Protein 5O0T (pdb70)

B-factor: mean 38.26, std 12.45, range [21.62, 93.08]

Secondary structure (DSSP, 8-state):
-HHHHHHHHHHTHHHHHHHHHHHHHHHHHHHHHHHHHHHTT--HHHHHHHHHHHHHHHHHHHHTGGG-HHHHHHHHTSGGGGTS-GGGHHHHHHHHHHHHHHHHHHHHHHHHHHHHTSSS-HHHHHHHSHHHHHHHHHHHHHHHHHHHHSHHHHTTT-HHHHHHHHTTHHHHHHHHHHHS-S--GGGHHHHHHHHHHHHHHHHH--

Organism: NCBI:txid56107

Radius of gyration: 19.4 Å; Cα contacts (8 Å, |Δi|>4): 182; chains: 1; bounding box: 40×48×50 Å

Foldseek 3Di:
DVVVVVVVCVQQVLVVVVVVVVVVVLVVQLVVQLVVVVVVVHDPLNSLLRSLVSSLLQLLLVLCLLVLVLVLVVVCPDCVCVRHPSVCSVVVNVVSLVSNLVSLVSNVVSVLVVCVVDPDDSCCSQVVDQLNPLSVVLNVLSVQQVVCPDCCNCVVPNVVSNVVSVVCVVVNLVSSCSNVPPDPPSNVSVVVSVVVSVVSVVVPDD

InterPro domains:
  IPR002048 EF-hand domain [PF13499] (99-170)
  IPR002048 EF-hand domain [PF13833] (45-90)
  IPR002048 EF-hand domain [PS50222] (66-96)
  IPR002048 EF-hand domain [PS50222] (97-132)
  IPR002048 EF-hand domain [PS50222] (141-176)
  IPR002048 EF-hand domain [SM00054] (65-93)
  IPR002048 EF-hand domain [SM00054] (101-129)
  IPR002048 EF-hand domain [SM00054] (145-173)
  IPR002048 EF-hand domain [cd00051] (66-127)
  IPR002048 EF-hand domain [cd00051] (101-170)
  IPR011992 EF-hand domain pair [SSF47473] (28-182)
  IPR013112 FAD-binding 8 [PF08022] (418-522)
  IPR013121 Ferric reductase, NAD binding domain [PF08030] (531-681)
  IPR013130 Ferric reductase transmembrane component-like domain [PF01794] (269-382)
  IPR017927 FAD-binding domain, ferredoxin reductase-type [PS51384] (409-524)
  IPR017938 Riboflavin synthase-like beta-barrel [SSF63380] (415-521)
  IPR018247 EF-Hand 1, calcium-binding site [PS00018] (110-122)
  IPR018247 EF-Hand 1, calcium-binding site [PS00018] (154-166)
  IPR039261 Ferredoxin-NADP reductase (FNR), nucleotide-binding domain [G3DSA:3.40.50.80] (521-693)
  IPR039261 Ferredoxin-NADP reductase (FNR), nucleotide-binding domain [SSF52343] (529-687)

Structure (mmCIF, N/CA/C/O backbone):
data_5O0T
#
_entry.id   5O0T
#
_cell.length_a   52.371
_cell.length_b   74.570
_cell.length_c   85.120
_cell.angle_alpha   90.00
_cell.angle_beta   90.00
_cell.angle_gamma   90.00
#
_symmetry.space_group_name_H-M   'P 21 21 21'
#
loop_
_entity.id
_entity.type
_entity.pdbx_description
1 polymer 'Putative ferric reductase'
2 non-polymer 'SULFATE ION'
3 non-polymer 'PROTOPORPHYRIN IX CONTAINING FE'
4 non-polymer EICOSANE
5 non-polymer DECANE
6 non-polymer GLYCEROL
7 non-polymer DI(HYDROXYETHYL)ETHER
8 water water
#
loop_
_atom_site.group_PDB
_atom_site.id
_atom_site.type_symbol
_atom_site.label_atom_id
_atom_site.label_alt_id
_atom_site.label_comp_id
_atom_site.label_asym_id
_atom_site.label_entity_id
_atom_site.label_seq_id
_atom_site.pdbx_PDB_ins_code
_atom_site.Cartn_x
_atom_site.Ca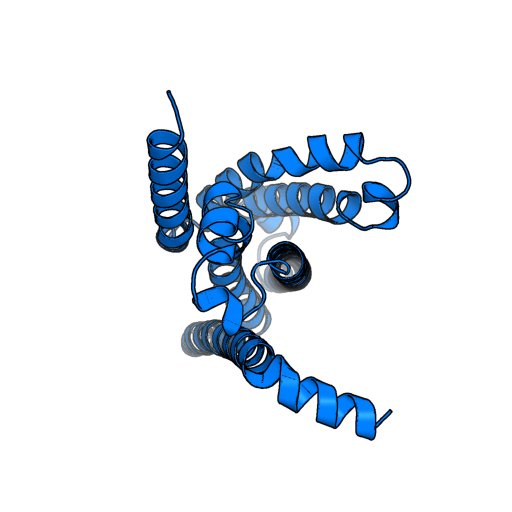rtn_y
_atom_site.Cartn_z
_atom_site.occupancy
_atom_site.B_iso_or_equiv
_atom_site.auth_seq_id
_atom_site.auth_comp_id
_atom_site.auth_asym_id
_atom_site.auth_atom_id
_atom_site.pdbx_PDB_model_num
ATOM 1 N N . GLY A 1 1 ? 4.641 -20.478 23.073 1.00 49.30 207 GLY A N 1
ATOM 2 C CA . GLY A 1 1 ? 4.730 -21.638 22.140 1.00 49.05 207 GLY A CA 1
ATOM 3 C C . GLY A 1 1 ? 3.389 -22.041 21.523 1.00 48.32 207 GLY A C 1
ATOM 4 O O . GLY A 1 1 ? 2.517 -21.236 21.328 1.00 45.38 207 GLY A O 1
ATOM 5 N N . SER A 1 2 ? 3.247 -23.325 21.243 1.00 49.80 208 SER A N 1
ATOM 6 C CA . SER A 1 2 ? 2.085 -23.867 20.571 1.00 49.76 208 SER A CA 1
ATOM 7 C C . SER A 1 2 ? 0.727 -23.582 21.294 1.00 46.30 208 SER A C 1
ATOM 8 O O . SER A 1 2 ? -0.255 -23.175 20.672 1.00 42.84 208 SER A O 1
ATOM 11 N N . ALA A 1 3 ? 0.701 -23.754 22.614 1.00 43.27 209 ALA A N 1
ATOM 12 C CA . ALA A 1 3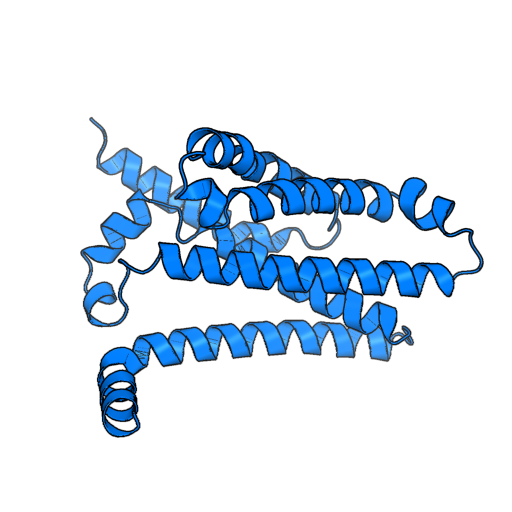 ? -0.515 -23.593 23.389 1.00 40.67 209 ALA A CA 1
ATOM 13 C C . ALA A 1 3 ? -0.965 -22.151 23.406 1.00 38.42 209 ALA A C 1
ATOM 14 O O . ALA A 1 3 ? -2.171 -21.847 23.243 1.00 35.05 209 ALA A O 1
ATOM 16 N N . TYR A 1 4 ? 0.004 -21.257 23.553 1.00 37.94 210 TYR A N 1
ATOM 17 C CA . TYR A 1 4 ? -0.272 -19.836 23.529 1.00 39.27 210 TYR A CA 1
ATOM 18 C C . TYR A 1 4 ? -0.871 -19.390 22.175 1.00 37.87 210 TYR A C 1
ATOM 19 O O . TYR A 1 4 ? -1.754 -18.577 22.122 1.00 36.57 210 TYR A O 1
ATOM 28 N N . ILE A 1 5 ? -0.372 -19.967 21.111 1.00 39.23 211 ILE A N 1
ATOM 29 C CA . ILE A 1 5 ? -0.793 -19.647 19.764 1.00 41.50 211 ILE A CA 1
ATOM 30 C C . ILE A 1 5 ? -2.228 -20.102 19.557 1.00 38.28 211 ILE A C 1
ATOM 31 O O . ILE A 1 5 ? -3.032 -19.349 19.056 1.00 38.74 211 ILE A O 1
ATOM 36 N N . LYS A 1 6 ? -2.561 -21.305 19.976 1.00 37.31 212 LYS A N 1
ATOM 37 C CA . LYS A 1 6 ? -3.938 -21.771 19.847 1.00 39.55 212 LYS A CA 1
ATOM 38 C C . LYS A 1 6 ? -4.892 -20.847 20.622 1.00 37.48 212 LYS A C 1
ATOM 39 O O . LYS A 1 6 ? -5.997 -20.528 20.147 1.00 34.99 212 LYS A O 1
ATOM 45 N N . TYR A 1 7 ? -4.468 -20.465 21.831 1.00 35.62 213 TYR A N 1
ATOM 46 C CA . TYR A 1 7 ? -5.267 -19.600 22.679 1.00 36.57 213 TYR A CA 1
ATOM 47 C C . TYR A 1 7 ? -5.481 -18.237 21.992 1.00 35.77 213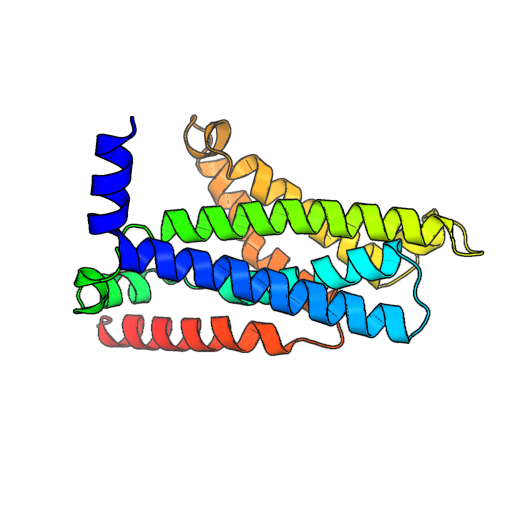 TYR A C 1
ATOM 48 O O . TYR A 1 7 ? -6.614 -17.718 21.911 1.00 34.25 213 TYR A O 1
ATOM 57 N N . TYR A 1 8 ? -4.378 -17.685 21.508 1.00 36.45 214 TYR A N 1
ATOM 58 C CA . TYR A 1 8 ? -4.389 -16.419 20.776 1.00 39.50 214 TYR A CA 1
ATOM 59 C C . TYR A 1 8 ? -5.346 -16.445 19.589 1.00 37.41 214 TYR A C 1
ATOM 60 O O . TYR A 1 8 ? -6.197 -15.572 19.449 1.00 35.47 214 TYR A O 1
ATOM 69 N N . ILE A 1 9 ? -5.225 -17.464 18.759 1.00 37.18 215 ILE A N 1
ATOM 70 C CA . ILE A 1 9 ? -6.099 -17.575 17.602 1.00 38.87 215 ILE A CA 1
ATOM 71 C C . ILE A 1 9 ? -7.562 -17.605 18.022 1.00 39.67 215 ILE A C 1
ATOM 72 O O . ILE A 1 9 ? -8.408 -16.910 17.432 1.00 40.61 215 ILE A O 1
ATOM 77 N N . GLU A 1 10 ? -7.859 -18.380 19.061 1.00 38.82 216 GLU A N 1
ATOM 78 C CA . GLU A 1 10 ? -9.243 -18.573 19.488 1.00 41.65 216 GLU A CA 1
ATOM 79 C C . GLU A 1 10 ? -9.786 -17.279 20.032 1.00 41.85 216 GLU A C 1
ATOM 80 O O . GLU A 1 10 ? -10.923 -16.946 19.801 1.00 44.54 216 GLU A O 1
ATOM 86 N N . ASN A 1 11 ? -8.960 -16.519 20.727 1.00 42.39 217 ASN A N 1
ATOM 87 C CA . ASN A 1 11 ? -9.383 -15.251 21.279 1.00 43.78 217 ASN A CA 1
ATOM 88 C C . ASN A 1 11 ? -9.349 -14.044 20.301 1.00 44.04 217 ASN A C 1
ATOM 89 O O . ASN A 1 11 ? -9.896 -13.009 20.590 1.00 44.93 217 ASN A O 1
ATOM 94 N N . ASN A 1 12 ? -8.672 -14.155 19.182 1.00 41.12 218 ASN A N 1
ATOM 95 C CA . ASN A 1 12 ? -8.539 -13.028 18.278 1.00 40.40 218 ASN A CA 1
ATOM 96 C C . ASN A 1 12 ? -8.960 -13.465 16.894 1.00 40.57 218 ASN A C 1
ATOM 97 O O . ASN A 1 12 ? -8.508 -12.874 15.930 1.00 38.94 218 ASN A O 1
ATOM 102 N N . TRP A 1 13 ? -9.872 -14.453 16.781 1.00 40.08 219 TRP A N 1
ATOM 103 C CA . TRP A 1 13 ? -10.217 -14.967 15.456 1.00 41.09 219 TRP A CA 1
ATOM 104 C C . TRP A 1 13 ? -10.773 -13.896 14.481 1.00 37.75 219 TRP A C 1
ATOM 105 O O . TRP A 1 13 ? -10.535 -13.992 13.276 1.00 37.53 219 TRP A O 1
ATOM 116 N N . VAL A 1 14 ? -11.509 -12.918 14.997 1.00 37.44 220 VAL A N 1
ATOM 117 C CA . VAL A 1 14 ? -12.111 -11.853 14.178 1.00 39.18 220 VAL A CA 1
ATOM 118 C C . VAL A 1 14 ? -11.005 -10.924 13.633 1.00 36.32 220 VAL A C 1
ATOM 119 O O . VAL A 1 14 ? -10.964 -10.638 12.446 1.00 35.89 220 VAL A O 1
ATOM 123 N N . LYS A 1 15 ? -10.118 -10.494 14.508 1.00 35.89 221 LYS A N 1
ATOM 124 C CA . LYS A 1 15 ? -8.911 -9.796 14.112 1.00 37.25 221 LYS A CA 1
ATOM 125 C C . LYS A 1 15 ? -8.065 -10.530 13.026 1.00 36.68 221 LYS A C 1
ATOM 126 O O . LYS A 1 15 ? -7.581 -9.918 12.052 1.00 32.80 221 LYS A O 1
ATOM 132 N N . ILE A 1 16 ? -7.891 -11.832 13.207 1.00 35.71 222 ILE A N 1
ATOM 133 C CA . ILE A 1 16 ? -7.169 -12.655 12.251 1.00 36.27 222 ILE A CA 1
ATOM 134 C C . ILE A 1 16 ? -7.953 -12.705 10.942 1.00 35.49 222 ILE A C 1
ATOM 135 O O . ILE A 1 16 ? -7.346 -12.616 9.864 1.00 33.67 222 ILE A O 1
ATOM 140 N N . ALA A 1 17 ? -9.278 -12.851 11.013 1.00 34.83 223 ALA A N 1
ATOM 141 C CA . ALA A 1 17 ? -10.058 -12.891 9.792 1.00 34.81 223 ALA A CA 1
ATOM 142 C C . ALA A 1 17 ? -9.958 -11.540 9.042 1.00 34.92 223 ALA A C 1
ATOM 143 O O . ALA A 1 17 ? -9.932 -11.497 7.813 1.00 34.11 223 ALA A O 1
ATOM 145 N N . PHE A 1 18 ? -9.993 -10.452 9.803 1.00 34.74 224 PHE A N 1
ATOM 146 C CA . PHE A 1 18 ? -9.848 -9.114 9.261 1.00 36.54 224 PHE A CA 1
ATOM 147 C C . PHE A 1 18 ? -8.502 -9.004 8.486 1.00 35.05 224 PHE A C 1
ATOM 148 O O . PHE A 1 18 ? -8.447 -8.513 7.358 1.00 32.07 224 PHE A O 1
ATOM 156 N N . LEU A 1 19 ? -7.430 -9.496 9.098 1.00 33.46 225 LEU A N 1
ATOM 157 C CA . LEU A 1 19 ? -6.119 -9.409 8.483 1.00 33.20 225 LEU A CA 1
ATOM 158 C C . LEU A 1 19 ? -6.011 -10.338 7.307 1.00 33.30 225 LEU A C 1
ATOM 159 O O . LEU A 1 19 ? -5.375 -9.998 6.317 1.00 33.59 225 LEU A O 1
ATOM 164 N N . ALA A 1 20 ? -6.630 -11.502 7.390 1.00 33.96 226 ALA A N 1
ATOM 165 C CA . ALA A 1 20 ? -6.603 -12.446 6.297 1.00 34.89 226 ALA A CA 1
ATOM 166 C C . ALA A 1 20 ? -7.360 -11.825 5.121 1.00 35.35 226 ALA A C 1
ATOM 167 O O . ALA A 1 20 ? -6.904 -11.938 3.987 1.00 35.91 226 ALA A O 1
ATOM 169 N N . LEU A 1 21 ? -8.500 -11.173 5.377 1.00 34.87 227 LEU A N 1
ATOM 170 C CA . LEU A 1 21 ? -9.206 -10.412 4.338 1.00 36.49 227 LEU A CA 1
ATOM 171 C C . LEU A 1 21 ? -8.353 -9.276 3.719 1.00 35.41 227 LEU A C 1
ATOM 172 O O . LEU A 1 21 ? -8.414 -9.017 2.497 1.00 33.70 227 LEU A O 1
ATOM 177 N N . TYR A 1 22 ? -7.635 -8.560 4.586 1.00 32.37 228 TYR A N 1
ATOM 178 C CA . TYR A 1 22 ? -6.713 -7.550 4.124 1.00 32.52 228 TYR A CA 1
ATOM 179 C C . TYR A 1 22 ? -5.653 -8.125 3.168 1.00 31.29 228 TYR A C 1
ATOM 180 O O . TYR A 1 22 ? -5.461 -7.572 2.092 1.00 29.84 228 TYR A O 1
ATOM 189 N N . VAL A 1 23 ? -5.020 -9.225 3.550 1.00 30.69 229 VAL A N 1
ATOM 190 C CA . VAL A 1 23 ? -4.094 -9.965 2.677 1.00 32.72 229 VAL A CA 1
ATOM 191 C C . VAL A 1 23 ? -4.751 -10.432 1.378 1.00 33.68 229 VAL A C 1
ATOM 192 O O . VAL A 1 23 ? -4.229 -10.203 0.283 1.00 34.73 229 VAL A O 1
ATOM 196 N N . PHE A 1 24 ? -5.911 -11.039 1.481 1.00 35.34 230 PHE A N 1
ATOM 197 C CA . PHE A 1 24 ? -6.596 -11.533 0.290 1.00 37.77 230 PHE A CA 1
ATOM 198 C C . PHE A 1 24 ? -6.897 -10.416 -0.698 1.00 35.22 230 PHE A C 1
ATOM 199 O O . PHE A 1 24 ? -6.748 -10.626 -1.907 1.00 35.16 230 PHE A O 1
ATOM 207 N N . VAL A 1 25 ? -7.325 -9.252 -0.207 1.00 32.35 231 VAL A N 1
ATOM 208 C CA . VAL A 1 25 ? -7.728 -8.153 -1.058 1.00 32.15 231 VAL A CA 1
ATOM 209 C C . VAL A 1 25 ? -6.492 -7.555 -1.737 1.00 30.21 231 VAL A C 1
ATOM 210 O O . VAL A 1 25 ? -6.549 -7.228 -2.909 1.00 29.32 231 VAL A O 1
ATOM 214 N N . ASN A 1 26 ? -5.378 -7.432 -1.008 1.00 29.67 232 ASN A N 1
ATOM 215 C CA . ASN A 1 26 ? -4.134 -7.016 -1.637 1.00 29.50 232 ASN A CA 1
ATOM 216 C C . ASN A 1 26 ? -3.743 -7.965 -2.818 1.00 30.38 232 ASN A C 1
ATOM 217 O O 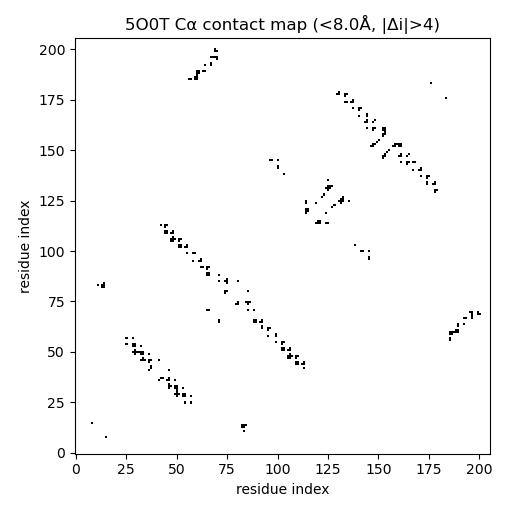. ASN A 1 26 ? -3.409 -7.468 -3.917 1.00 30.41 232 ASN A O 1
ATOM 222 N N . MET A 1 27 ? -3.788 -9.281 -2.566 1.00 31.65 233 MET A N 1
ATOM 223 C CA . MET A 1 27 ? -3.445 -10.335 -3.561 1.00 35.48 233 MET A CA 1
ATOM 224 C C . MET A 1 27 ? -4.342 -10.246 -4.768 1.00 35.36 233 MET A C 1
ATOM 225 O O . MET A 1 27 ? -3.859 -10.293 -5.894 1.00 35.28 233 MET A O 1
ATOM 230 N N . 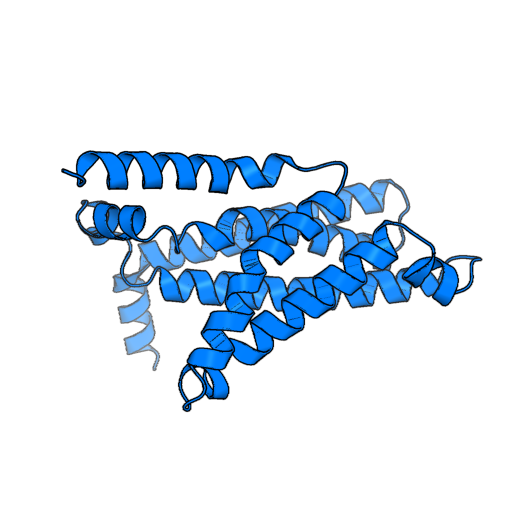PHE A 1 28 ? -5.635 -10.060 -4.530 1.00 35.03 234 PHE A N 1
ATOM 231 C CA . PHE A 1 28 ? -6.618 -9.896 -5.628 1.00 37.22 234 PHE A CA 1
ATOM 232 C C . PHE A 1 28 ? -6.305 -8.692 -6.531 1.00 33.98 234 PHE A C 1
ATOM 233 O O . PHE A 1 28 ? -6.243 -8.813 -7.738 1.00 32.75 234 PHE A O 1
ATOM 241 N N . PHE A 1 29 ? -6.075 -7.532 -5.953 1.00 32.17 235 PHE A N 1
ATOM 242 C CA . PHE A 1 29 ? -5.770 -6.340 -6.768 1.00 30.77 235 PHE A CA 1
ATOM 243 C C . PHE A 1 29 ? -4.415 -6.466 -7.442 1.00 28.90 235 PHE A C 1
ATOM 244 O O . PHE A 1 29 ? -4.242 -6.076 -8.604 1.00 27.12 235 PHE A O 1
ATOM 252 N N . PHE A 1 30 ? -3.473 -7.064 -6.749 1.00 28.84 236 PHE A N 1
ATOM 253 C CA . PHE A 1 30 ? -2.140 -7.258 -7.321 1.00 29.23 236 PHE A CA 1
ATOM 254 C C . PHE A 1 30 ? -2.250 -8.139 -8.568 1.00 29.36 236 PHE A C 1
ATOM 255 O O . PHE A 1 30 ? -1.797 -7.764 -9.668 1.00 28.46 236 PHE A O 1
ATOM 263 N N . MET A 1 31 ? -2.799 -9.318 -8.379 1.00 32.47 237 MET A N 1
ATOM 264 C CA . MET A 1 31 ? -2.927 -10.316 -9.454 1.00 35.51 237 MET A CA 1
ATOM 265 C C . MET A 1 31 ? -3.849 -9.868 -10.593 1.00 35.24 237 MET A C 1
ATOM 266 O O . MET A 1 31 ? -3.619 -10.168 -11.771 1.00 34.75 237 MET A O 1
ATOM 271 N N . SER A 1 32 ? -4.860 -9.103 -10.261 1.00 34.03 238 SER A N 1
ATOM 272 C CA . SER A 1 32 ? -5.729 -8.566 -11.282 1.00 34.71 238 SER A CA 1
ATOM 273 C C . SER A 1 32 ? -4.941 -7.607 -12.207 1.00 33.21 238 SER A C 1
ATOM 274 O O . SER A 1 32 ? -5.067 -7.636 -13.458 1.00 31.81 238 SER A O 1
ATOM 277 N N . ALA A 1 33 ? -4.057 -6.808 -11.623 1.00 29.64 239 ALA A N 1
ATOM 278 C CA . ALA A 1 33 ? -3.292 -5.873 -12.429 1.00 28.76 239 ALA A CA 1
ATOM 279 C C . ALA A 1 33 ? -2.266 -6.632 -13.234 1.0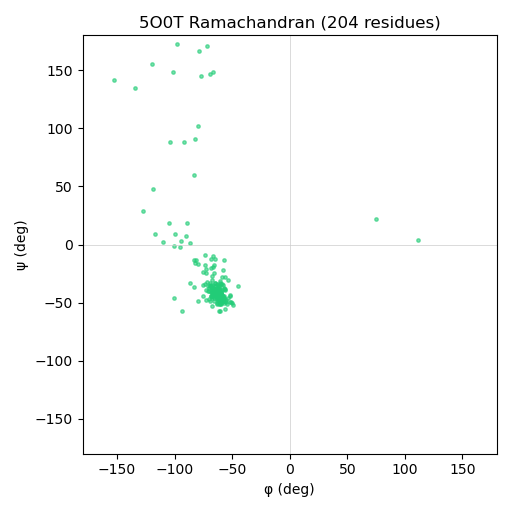0 28.59 239 ALA A C 1
ATOM 280 O O . ALA A 1 33 ? -2.081 -6.359 -14.434 1.00 29.10 239 ALA A O 1
ATOM 282 N N . VAL A 1 34 ? -1.666 -7.654 -12.624 1.00 29.40 240 VAL A N 1
ATOM 283 C CA . VAL A 1 34 ? -0.685 -8.507 -13.343 1.00 30.82 240 VAL A CA 1
ATOM 284 C C . VAL A 1 34 ? -1.323 -9.147 -14.583 1.00 33.51 240 VAL A C 1
ATOM 285 O O . VAL A 1 34 ? -0.746 -9.105 -15.688 1.00 32.88 240 VAL A O 1
ATOM 289 N N . GLU A 1 35 ? -2.504 -9.703 -14.405 1.00 34.59 241 GLU A N 1
ATOM 290 C CA . GLU A 1 35 ? -3.212 -10.361 -15.522 1.00 37.70 241 GLU A CA 1
ATOM 291 C C . GLU A 1 35 ? -3.643 -9.388 -16.638 1.00 37.79 241 GLU A C 1
ATOM 292 O O . GLU A 1 35 ? -3.479 -9.657 -17.823 1.00 37.65 241 GLU A O 1
ATOM 298 N N . LYS A 1 36 ? -4.111 -8.217 -16.255 1.00 35.96 242 LYS A N 1
ATOM 299 C CA . LYS A 1 36 ? -4.417 -7.190 -17.227 1.00 36.65 242 LYS A CA 1
ATOM 300 C C . LYS A 1 36 ? -3.188 -6.848 -18.124 1.00 36.07 242 LYS A C 1
ATOM 301 O O . LYS A 1 36 ? -3.276 -6.863 -19.361 1.00 35.25 242 LYS A O 1
ATOM 307 N N . TYR A 1 37 ? -2.064 -6.478 -17.487 1.00 32.42 243 TYR A N 1
ATOM 308 C CA . TYR A 1 37 ? -0.906 -6.034 -18.233 1.00 32.50 243 TYR A CA 1
ATOM 309 C C . TYR A 1 37 ? -0.270 -7.165 -19.010 1.00 33.37 243 TYR A C 1
ATOM 310 O O . TYR A 1 37 ? 0.240 -6.965 -20.113 1.00 32.94 243 TYR A O 1
ATOM 319 N N . GLU A 1 38 ? -0.342 -8.354 -18.463 1.00 35.06 244 GLU A N 1
ATOM 320 C CA . GLU A 1 38 ? 0.188 -9.486 -19.175 1.00 39.12 244 GLU A CA 1
ATOM 321 C C . GLU A 1 38 ? -0.585 -9.768 -20.480 1.00 39.45 244 GLU A C 1
ATOM 322 O O . GLU A 1 38 ? 0.032 -10.074 -21.495 1.00 38.55 244 GLU A O 1
ATOM 328 N N . SER A 1 39 ? -1.906 -9.609 -20.459 1.00 38.28 245 SER A N 1
ATOM 329 C CA . SER A 1 39 ? -2.747 -9.792 -21.651 1.00 40.67 245 SER A CA 1
ATOM 330 C C . SER A 1 39 ? -2.472 -8.721 -22.710 1.00 40.85 245 SER A C 1
ATOM 331 O O . SER A 1 39 ? -2.851 -8.889 -23.870 1.00 40.29 245 SER A O 1
ATOM 334 N N . GLN A 1 40 ? -1.859 -7.597 -22.296 1.00 39.77 246 GLN A N 1
ATOM 335 C CA . GLN A 1 40 ? -1.430 -6.541 -23.226 1.00 40.09 246 GLN A CA 1
ATOM 336 C C . GLN A 1 40 ? -0.022 -6.754 -23.716 1.00 41.14 246 GLN A C 1
ATOM 337 O O . GLN A 1 40 ? 0.521 -5.863 -24.354 1.00 44.15 246 GLN A O 1
ATOM 343 N N . GLY A 1 41 ? 0.608 -7.895 -23.407 1.00 39.58 247 GLY A N 1
ATOM 344 C CA . GLY A 1 41 ? 1.967 -8.098 -23.856 1.00 39.44 247 GLY A CA 1
ATOM 345 C C . GLY A 1 41 ? 3.008 -7.297 -23.086 1.00 38.74 247 GLY A C 1
ATOM 346 O O . GLY A 1 41 ? 4.100 -7.109 -23.564 1.00 39.42 247 GLY A O 1
ATOM 347 N N . ALA A 1 42 ? 2.710 -6.867 -21.855 1.00 36.42 248 ALA A N 1
ATOM 348 C CA . ALA A 1 42 ? 3.689 -6.132 -21.080 1.00 34.44 248 ALA A CA 1
ATOM 349 C C . ALA A 1 42 ? 4.742 -7.080 -20.508 1.00 32.41 248 ALA A C 1
ATOM 350 O O . ALA A 1 42 ? 4.461 -8.219 -20.173 1.00 32.43 248 ALA A O 1
ATOM 352 N N . ASN A 1 43 ? 5.974 -6.637 -20.417 1.00 31.04 249 ASN A N 1
ATOM 353 C CA . ASN A 1 43 ? 7.002 -7.515 -19.836 1.00 31.47 249 ASN A CA 1
ATOM 354 C C . ASN A 1 43 ? 6.795 -7.640 -18.305 1.00 31.81 249 ASN A C 1
ATOM 355 O O . ASN A 1 43 ? 5.904 -6.964 -17.686 1.00 32.11 249 ASN A O 1
ATOM 360 N N . LEU A 1 44 ? 7.549 -8.550 -17.702 1.00 31.90 250 LEU A N 1
ATOM 361 C CA . LEU A 1 44 ? 7.422 -8.864 -16.295 1.00 31.99 250 LEU A CA 1
ATOM 362 C C . LEU A 1 44 ? 7.659 -7.665 -15.351 1.00 31.05 250 LEU A C 1
ATOM 363 O O . LEU A 1 44 ? 7.051 -7.571 -14.296 1.00 30.46 250 LEU A O 1
ATOM 368 N N . TYR A 1 45 ? 8.557 -6.764 -15.714 1.00 29.97 251 TYR A N 1
ATOM 369 C CA . TYR A 1 45 ? 8.789 -5.607 -14.910 1.00 30.70 251 TYR A CA 1
ATOM 370 C C . TYR A 1 45 ? 7.520 -4.747 -14.830 1.00 28.30 251 TYR A C 1
ATOM 371 O O . TYR A 1 45 ? 7.164 -4.275 -13.772 1.00 26.91 251 TYR A O 1
ATOM 380 N N . VAL A 1 46 ? 6.914 -4.514 -15.975 1.00 28.88 252 VAL A N 1
ATOM 381 C CA . VAL A 1 46 ? 5.670 -3.748 -16.052 1.00 29.47 252 VAL A CA 1
ATOM 382 C C . VAL A 1 46 ? 4.599 -4.449 -15.229 1.00 27.94 252 VAL A C 1
ATOM 383 O O . VAL A 1 46 ? 3.861 -3.782 -14.485 1.00 28.71 252 VAL A O 1
ATOM 387 N N . GLN A 1 47 ? 4.501 -5.765 -15.363 1.00 27.78 253 GLN A N 1
ATOM 388 C CA . GLN A 1 47 ? 3.442 -6.510 -14.668 1.00 29.00 253 GLN A CA 1
ATOM 389 C C . GLN A 1 47 ? 3.601 -6.337 -13.125 1.00 27.86 253 GLN A C 1
ATOM 390 O O . GLN A 1 47 ? 2.650 -6.046 -12.411 1.00 27.38 253 GLN A O 1
ATOM 396 N N . ILE A 1 48 ? 4.819 -6.498 -12.639 1.00 26.49 254 ILE A N 1
ATOM 397 C CA . ILE A 1 48 ? 5.097 -6.320 -11.212 1.00 27.81 254 ILE A CA 1
ATOM 398 C C . ILE A 1 48 ? 4.852 -4.870 -10.766 1.00 26.01 254 ILE A C 1
ATOM 399 O O . ILE A 1 48 ? 4.247 -4.607 -9.711 1.00 24.15 254 ILE A O 1
ATOM 404 N N . ALA A 1 49 ? 5.323 -3.939 -11.603 1.00 25.03 255 ALA A N 1
ATOM 405 C CA . ALA A 1 49 ? 5.210 -2.533 -11.288 1.00 24.23 255 ALA A CA 1
ATOM 406 C C . ALA A 1 49 ? 3.748 -2.133 -11.181 1.00 23.50 255 ALA A C 1
ATOM 407 O O . ALA A 1 49 ? 3.364 -1.408 -10.247 1.00 21.62 255 ALA A O 1
ATOM 409 N N . ARG A 1 50 ? 2.957 -2.619 -12.126 1.00 23.21 256 ARG A N 1
ATOM 410 C CA . ARG A 1 50 ? 1.497 -2.347 -12.095 1.00 24.35 256 ARG A CA 1
ATOM 411 C C . ARG A 1 50 ? 0.738 -3.030 -10.976 1.00 23.41 256 ARG A C 1
ATOM 412 O O . ARG A 1 50 ? -0.251 -2.496 -10.433 1.00 22.49 256 ARG A O 1
ATOM 420 N N . GLY A 1 51 ? 1.171 -4.215 -10.641 1.00 23.51 257 GLY A N 1
ATOM 421 C CA . GLY A 1 51 ? 0.605 -4.956 -9.515 1.00 24.46 257 GLY A CA 1
ATOM 422 C C . GLY A 1 51 ? 0.844 -4.232 -8.216 1.00 24.30 257 GLY A C 1
ATOM 423 O O . GLY A 1 51 ? -0.070 -4.089 -7.394 1.00 23.94 257 GLY A O 1
ATOM 424 N N . CYS A 1 52 ? 2.064 -3.714 -8.055 1.00 24.74 258 CYS A N 1
ATOM 425 C CA . CYS A 1 52 ? 2.379 -2.910 -6.882 1.00 23.95 258 CYS A CA 1
ATOM 426 C C . CYS A 1 52 ? 1.560 -1.621 -6.858 1.00 23.36 258 CYS A C 1
ATOM 427 O O . CYS A 1 52 ? 1.055 -1.210 -5.822 1.00 25.27 258 CYS A O 1
ATOM 430 N N . GLY A 1 53 ? 1.474 -0.970 -8.002 1.00 24.03 259 GLY A N 1
ATOM 431 C CA . GLY A 1 53 ? 0.688 0.241 -8.171 1.00 23.68 259 GLY A CA 1
ATOM 432 C C . GLY A 1 53 ? -0.765 0.073 -7.783 1.00 24.05 259 GLY A C 1
ATOM 433 O O . GLY A 1 53 ? -1.315 0.946 -7.073 1.00 24.31 259 GLY A O 1
ATOM 434 N N . ALA A 1 54 ? -1.400 -0.991 -8.255 1.00 24.58 260 ALA A N 1
ATOM 435 C CA . ALA A 1 54 ? -2.809 -1.307 -7.881 1.00 26.03 260 ALA A CA 1
ATOM 436 C C . ALA A 1 54 ? -2.981 -1.502 -6.359 1.00 26.53 260 ALA A C 1
ATOM 437 O O . ALA A 1 54 ? -3.960 -0.994 -5.793 1.00 26.29 260 ALA A O 1
ATOM 439 N N . THR A 1 55 ? -2.036 -2.214 -5.704 1.00 27.01 261 THR A N 1
ATOM 440 C CA . THR A 1 55 ? -2.067 -2.370 -4.267 1.00 28.04 261 THR A CA 1
ATOM 441 C C . THR A 1 55 ? -1.686 -1.080 -3.511 1.00 26.59 261 THR A C 1
ATOM 442 O O . THR A 1 55 ? -2.114 -0.866 -2.382 1.00 24.65 261 THR A O 1
ATOM 446 N N . LEU A 1 56 ? -0.926 -0.190 -4.159 1.00 25.76 262 LEU A N 1
ATOM 447 C CA . LEU A 1 56 ? -0.662 1.115 -3.598 1.00 25.58 262 LEU A CA 1
ATOM 448 C C . LEU A 1 56 ? -1.930 1.968 -3.550 1.00 24.25 262 LEU A C 1
ATOM 449 O O . LEU A 1 56 ? -2.148 2.621 -2.556 1.00 25.41 262 LEU A O 1
ATOM 454 N N . ASN A 1 57 ? -2.719 1.991 -4.597 1.00 24.94 263 ASN A N 1
ATOM 455 C CA . ASN A 1 57 ? -4.065 2.585 -4.539 1.00 26.07 263 ASN A CA 1
ATOM 456 C C . ASN A 1 57 ? -4.936 2.063 -3.401 1.00 25.89 263 ASN A C 1
ATOM 457 O O . ASN A 1 57 ? -5.636 2.808 -2.738 1.00 26.06 263 ASN A O 1
ATOM 462 N N . LEU A 1 58 ? -4.986 0.766 -3.298 1.00 27.10 264 LEU A N 1
ATOM 463 C CA . LEU A 1 58 ? -5.802 0.107 -2.257 1.00 28.32 264 LEU A CA 1
ATOM 464 C C . LEU A 1 58 ? -5.313 0.564 -0.854 1.00 27.02 264 LEU A C 1
ATOM 465 O O . LEU A 1 58 ? -6.109 0.973 -0.013 1.00 26.59 264 LEU A O 1
ATOM 470 N N . ASN A 1 59 ? -4.021 0.461 -0.604 1.00 25.10 265 ASN A N 1
ATOM 471 C CA . ASN A 1 59 ? -3.487 0.866 0.689 1.00 25.52 265 ASN A CA 1
ATOM 472 C C . ASN A 1 59 ? -3.564 2.360 0.936 1.00 25.40 265 ASN A C 1
ATOM 473 O O . ASN A 1 59 ? -3.737 2.791 2.064 1.00 25.92 265 ASN A O 1
ATOM 478 N N . GLY A 1 60 ? -3.485 3.133 -0.129 1.00 25.26 266 GLY A N 1
ATOM 479 C CA . GLY A 1 60 ? -3.650 4.600 -0.041 1.00 26.46 266 GLY A CA 1
ATOM 480 C C . GLY A 1 60 ? -5.068 4.977 0.394 1.00 25.93 266 GLY A C 1
ATOM 481 O O . GLY A 1 60 ? -5.245 5.925 1.120 1.00 26.03 266 GLY A O 1
ATOM 482 N N . ALA A 1 61 ? -6.048 4.178 -0.018 1.00 24.95 267 ALA A N 1
ATOM 483 C CA . ALA A 1 61 ? -7.396 4.335 0.446 1.00 26.44 267 ALA A CA 1
ATOM 484 C C . ALA A 1 61 ? -7.558 4.062 1.932 1.00 27.01 267 ALA A C 1
ATOM 485 O O . ALA A 1 61 ? -8.409 4.661 2.606 1.00 28.41 267 ALA A O 1
ATOM 487 N N . LEU A 1 62 ? -6.805 3.092 2.427 1.00 26.60 268 LEU A N 1
ATOM 488 C CA . LEU A 1 62 ? -6.914 2.644 3.818 1.00 26.90 268 LEU A CA 1
ATOM 489 C C . LEU A 1 62 ? -6.076 3.432 4.842 1.00 26.52 268 LEU A C 1
ATOM 490 O O . LEU A 1 62 ? -6.494 3.565 6.005 1.00 26.78 268 LEU A O 1
ATOM 495 N N . ILE A 1 63 ? -4.907 3.919 4.423 1.00 24.29 269 ILE A N 1
ATOM 496 C CA . ILE A 1 63 ? -3.931 4.453 5.357 1.00 24.48 269 ILE A CA 1
ATOM 497 C C . ILE A 1 63 ? -4.480 5.512 6.332 1.00 24.33 269 ILE A C 1
ATOM 498 O O . ILE A 1 63 ? -4.144 5.495 7.499 1.00 22.72 269 ILE A O 1
ATOM 503 N N . LEU A 1 64 ? -5.292 6.450 5.859 1.00 24.60 270 LEU A N 1
ATOM 504 C CA . LEU A 1 64 ? -5.810 7.507 6.721 1.00 26.99 270 LEU A CA 1
ATOM 505 C C . LEU A 1 64 ? -6.927 7.082 7.681 1.00 26.10 270 LEU A C 1
ATOM 506 O O . LEU A 1 64 ? -7.192 7.766 8.698 1.00 26.22 270 LEU A O 1
ATOM 511 N N . ILE A 1 65 ? -7.634 6.018 7.344 1.00 26.28 271 ILE A N 1
ATOM 512 C CA . ILE A 1 65 ? -8.877 5.674 8.077 1.00 27.77 271 ILE A CA 1
ATOM 513 C C . ILE A 1 65 ? -8.617 5.489 9.583 1.00 27.78 271 ILE A C 1
ATOM 514 O O . ILE A 1 65 ? -9.312 6.080 10.414 1.00 29.23 271 ILE A O 1
ATOM 519 N N . PRO A 1 66 ? -7.622 4.681 9.947 1.00 28.92 272 PRO A N 1
ATOM 520 C CA . PRO A 1 66 ? -7.364 4.510 11.373 1.00 30.58 272 PRO A CA 1
ATOM 521 C C . PRO A 1 66 ? -6.857 5.754 12.048 1.00 32.65 272 PRO A C 1
ATOM 522 O O . PRO A 1 66 ? -6.814 5.776 13.280 1.00 35.46 272 PRO A O 1
ATOM 526 N N . MET A 1 67 ? -6.509 6.797 11.298 1.00 34.20 273 MET A N 1
ATOM 527 C CA . MET A 1 67 ? -6.065 7.995 11.923 1.00 35.88 273 MET A CA 1
ATOM 528 C C . MET A 1 67 ? -7.148 9.043 12.011 1.00 35.26 273 MET A C 1
ATOM 529 O O . MET A 1 67 ? -6.850 10.171 12.402 1.00 36.43 273 MET A O 1
ATOM 534 N N . LEU A 1 68 ? -8.392 8.685 11.681 1.00 31.58 274 LEU A N 1
ATOM 535 C CA . LEU A 1 68 ? -9.522 9.599 11.905 1.00 31.47 274 LEU A CA 1
ATOM 536 C C . LEU A 1 68 ? -9.914 9.444 13.379 1.00 31.55 274 LEU A C 1
ATOM 537 O O . LEU A 1 68 ? -10.736 8.595 13.743 1.00 29.36 274 LEU A O 1
ATOM 542 N N . ARG A 1 69 ? -9.305 10.265 14.230 1.00 33.80 275 ARG A N 1
ATOM 543 C CA . ARG A 1 69 ? -9.234 9.979 15.661 1.00 35.98 275 ARG A CA 1
ATOM 544 C C . ARG A 1 69 ? -10.592 10.046 16.342 1.00 33.51 275 ARG A C 1
ATOM 545 O O . ARG A 1 69 ? -10.880 9.230 17.188 1.00 33.02 275 ARG A O 1
ATOM 553 N N . HIS A 1 70 ? -11.431 10.991 15.981 1.00 32.71 276 HIS A N 1
ATOM 554 C CA . HIS A 1 70 ? -12.717 11.039 16.602 1.00 34.62 276 HIS A CA 1
ATOM 555 C C . HIS A 1 70 ? -13.605 9.934 16.141 1.00 32.15 276 HIS A C 1
ATOM 556 O O . HIS A 1 70 ? -14.443 9.503 16.861 1.00 31.35 276 HIS A O 1
ATOM 563 N N . PHE A 1 71 ? -13.451 9.510 14.912 1.00 30.76 277 PHE A N 1
ATOM 564 C CA . PHE A 1 71 ? -14.203 8.401 14.408 1.00 30.77 277 PHE A CA 1
ATOM 565 C C . PHE A 1 71 ? -13.767 7.098 15.086 1.00 30.77 277 PHE A C 1
ATOM 566 O O . PHE A 1 71 ? -14.630 6.305 15.509 1.00 29.55 277 PHE A O 1
ATOM 574 N N . MET A 1 72 ? -12.458 6.884 15.235 1.00 30.26 278 MET A N 1
ATOM 575 C CA . MET A 1 72 ? -12.002 5.689 15.946 1.00 31.03 278 MET A CA 1
ATOM 576 C C . MET A 1 72 ? -12.461 5.702 17.424 1.00 31.88 278 MET A C 1
ATOM 577 O O . MET A 1 72 ? -12.823 4.661 17.929 1.00 30.42 278 MET A O 1
ATOM 582 N N . THR A 1 73 ? -12.407 6.847 18.092 1.00 33.16 279 THR A N 1
ATOM 583 C CA . THR A 1 73 ? -12.880 6.960 19.471 1.00 36.45 279 THR A CA 1
ATOM 584 C C . THR A 1 73 ? -14.380 6.663 19.605 1.00 35.99 279 THR A C 1
ATOM 585 O O . THR A 1 73 ? -14.810 6.000 20.558 1.00 38.23 279 THR A O 1
ATOM 589 N N . TRP A 1 74 ? -15.157 7.117 18.646 1.00 33.60 280 TRP A N 1
ATOM 590 C CA . TRP A 1 74 ? -16.563 6.752 18.601 1.00 36.32 280 TRP A CA 1
ATOM 591 C C . TRP A 1 74 ? -16.754 5.235 18.403 1.00 34.83 280 TRP A C 1
ATOM 592 O O . TRP A 1 74 ? -17.462 4.571 19.143 1.00 33.21 280 TRP A O 1
ATOM 603 N N . LEU A 1 75 ? -16.084 4.694 17.401 1.00 34.04 281 LEU A N 1
ATOM 604 C CA . LEU A 1 75 ? -16.149 3.249 17.084 1.00 35.67 281 LEU A CA 1
ATOM 605 C C . LEU A 1 75 ? -15.743 2.323 18.274 1.00 35.94 281 LEU A C 1
ATOM 606 O O . LEU A 1 75 ? -16.354 1.233 18.509 1.00 34.48 281 LEU A O 1
ATOM 611 N N . ARG A 1 76 ? -14.744 2.785 19.027 1.00 33.52 282 ARG A N 1
ATOM 612 C CA . ARG A 1 76 ? -14.231 2.045 20.187 1.00 37.80 282 ARG A CA 1
ATOM 613 C C . ARG A 1 76 ? -15.355 1.800 21.238 1.00 38.78 282 ARG A C 1
ATOM 614 O O . ARG A 1 76 ? -15.323 0.802 21.990 1.00 39.93 282 ARG A O 1
ATOM 622 N N . LYS A 1 77 ? -16.332 2.708 21.257 1.00 37.84 283 LYS A N 1
ATOM 623 C CA . LYS A 1 77 ? -17.387 2.665 22.195 1.00 41.13 283 LYS A CA 1
ATOM 624 C C . LYS A 1 77 ? -18.619 1.955 21.660 1.00 41.17 283 LYS A C 1
ATOM 625 O O . LYS A 1 77 ? -19.599 1.885 22.375 1.00 41.98 283 LYS A O 1
ATOM 631 N N . THR A 1 78 ? -18.565 1.404 20.441 1.00 39.02 284 THR A N 1
ATOM 632 C CA . THR A 1 78 ? -19.704 0.663 19.851 1.00 40.37 284 THR A CA 1
ATOM 633 C C . THR A 1 78 ? -19.446 -0.806 20.076 1.00 40.82 284 THR A C 1
ATOM 634 O O . THR A 1 78 ? -18.331 -1.205 20.440 1.00 40.97 284 THR A O 1
ATOM 638 N N . THR A 1 79 ? -20.434 -1.620 19.757 1.00 41.95 285 THR A N 1
ATOM 639 C CA . THR A 1 79 ? -20.286 -3.055 19.929 1.00 46.20 285 THR A CA 1
ATOM 640 C C . THR A 1 79 ? -19.272 -3.681 18.960 1.00 44.39 285 THR A C 1
ATOM 641 O O . THR A 1 79 ? -18.867 -4.832 19.179 1.00 44.23 285 THR A O 1
ATOM 645 N N . ILE A 1 80 ? -18.847 -2.927 17.943 1.00 41.63 286 ILE A N 1
ATOM 646 C CA . ILE A 1 80 ? -17.760 -3.353 17.043 1.00 43.17 286 ILE A CA 1
ATOM 647 C C . ILE A 1 80 ? -16.504 -3.675 17.850 1.00 41.51 286 ILE A C 1
ATOM 648 O O . ILE A 1 80 ? -15.823 -4.663 17.578 1.00 40.11 286 ILE A O 1
ATOM 653 N N . ASN A 1 81 ? -16.245 -2.883 18.892 1.00 39.90 287 ASN A N 1
ATOM 654 C CA . ASN A 1 81 ? -15.102 -3.093 19.728 1.00 40.91 287 ASN A CA 1
ATOM 655 C C . ASN A 1 81 ? -15.117 -4.403 20.541 1.00 45.15 287 ASN A C 1
ATOM 656 O O . ASN A 1 81 ? -14.078 -4.864 21.014 1.00 44.73 287 ASN A O 1
ATOM 661 N N . ASN A 1 82 ? -16.274 -5.040 20.692 1.00 46.92 288 ASN A N 1
ATOM 662 C CA . ASN A 1 82 ? -16.282 -6.390 21.285 1.00 50.37 288 ASN A CA 1
ATOM 663 C C . ASN A 1 82 ? -15.752 -7.464 20.338 1.00 51.45 288 ASN A C 1
ATOM 664 O O . ASN A 1 82 ? -15.429 -8.546 20.788 1.00 51.67 288 ASN A O 1
ATOM 669 N N . TYR A 1 83 ? -15.706 -7.158 19.041 1.00 48.99 289 TYR A N 1
ATOM 670 C CA . TYR A 1 83 ? -15.320 -8.109 17.999 1.00 51.26 289 TYR A CA 1
ATOM 671 C C . TYR A 1 83 ? -13.880 -7.894 17.573 1.00 49.82 289 TYR A C 1
ATOM 672 O O . TYR A 1 83 ? -13.108 -8.846 17.436 1.00 48.54 289 TYR A O 1
ATOM 681 N N . ILE A 1 84 ? -13.544 -6.624 17.351 1.00 47.55 290 ILE A N 1
ATOM 682 C CA . ILE A 1 84 ? -12.243 -6.244 16.843 1.00 46.98 290 ILE A CA 1
ATOM 683 C C . ILE A 1 84 ? -11.714 -5.072 17.668 1.00 41.78 290 ILE A C 1
ATOM 684 O O . ILE A 1 84 ? -12.469 -4.157 17.989 1.00 39.20 290 ILE A O 1
ATOM 689 N N . PRO A 1 85 ? -10.433 -5.125 18.067 1.00 40.95 291 PRO A N 1
ATOM 690 C CA . PRO A 1 85 ? -9.926 -4.095 19.011 1.00 39.51 291 PRO A CA 1
ATOM 691 C C . PRO A 1 85 ? -9.580 -2.767 18.299 1.00 37.25 291 PRO A C 1
ATOM 692 O O . PRO A 1 85 ? -8.534 -2.671 17.674 1.00 37.35 291 PRO A O 1
ATOM 696 N N . ILE A 1 86 ? -10.462 -1.769 18.417 1.00 35.32 292 ILE A N 1
ATOM 697 C CA . ILE A 1 86 ? -10.301 -0.473 17.793 1.00 35.09 292 ILE A CA 1
ATOM 698 C C . ILE A 1 86 ? -9.099 0.226 18.426 1.00 36.03 292 ILE A C 1
ATOM 699 O O . ILE A 1 86 ? -8.458 1.038 17.746 1.00 32.64 292 ILE A O 1
ATOM 704 N N . ASP A 1 87 ? -8.737 -0.129 19.673 1.00 36.27 293 ASP A N 1
ATOM 705 C CA . ASP A 1 87 ? -7.490 0.372 20.266 1.00 41.75 293 ASP A CA 1
ATOM 706 C C . ASP A 1 87 ? -6.238 0.012 19.417 1.00 40.34 293 ASP A C 1
ATOM 707 O O . ASP A 1 87 ? -5.194 0.599 19.619 1.00 40.15 293 ASP A O 1
ATOM 712 N N . GLU A 1 88 ? -6.311 -1.010 18.570 1.00 35.37 294 GLU A N 1
ATOM 713 C CA . GLU A 1 88 ? -5.198 -1.336 17.686 1.00 36.56 294 GLU A CA 1
ATOM 714 C C . GLU A 1 88 ? -5.236 -0.618 16.330 1.00 33.68 294 GLU A C 1
ATOM 715 O O . GLU A 1 88 ? -4.548 -1.013 15.382 1.00 31.48 294 GLU A O 1
ATOM 721 N N . SER A 1 89 ? -6.015 0.456 16.249 1.00 32.26 295 SER A N 1
ATOM 722 C CA . SER A 1 89 ? -6.119 1.180 14.993 1.00 31.84 295 SER A CA 1
ATOM 723 C C . SER A 1 89 ? -4.713 1.693 14.566 1.00 29.61 295 SER A C 1
ATOM 724 O O . SER A 1 89 ? -4.362 1.659 13.390 1.00 27.52 295 SER A O 1
ATOM 727 N N . ILE A 1 90 ? -3.932 2.172 15.516 1.00 28.96 296 ILE A N 1
ATOM 728 C CA . ILE A 1 90 ? -2.606 2.631 15.222 1.00 31.33 296 ILE A CA 1
ATOM 729 C C . ILE A 1 90 ? -1.694 1.515 14.714 1.00 29.12 296 ILE A C 1
ATOM 730 O O . ILE A 1 90 ? -0.910 1.758 13.821 1.00 26.25 296 ILE A O 1
ATOM 735 N N . GLU A 1 91 ? -1.856 0.310 15.232 1.00 29.93 297 GLU A N 1
ATOM 736 C CA . GLU A 1 91 ? -1.093 -0.859 14.780 1.00 30.92 297 GLU A CA 1
ATOM 737 C C . GLU A 1 91 ? -1.482 -1.246 13.335 1.00 28.94 297 GLU A C 1
ATOM 738 O O . GLU A 1 91 ? -0.619 -1.601 12.545 1.00 26.26 297 GLU A O 1
ATOM 744 N N . PHE A 1 92 ? -2.763 -1.124 12.993 1.00 26.46 298 PHE A N 1
ATOM 745 C CA . PHE A 1 92 ? -3.154 -1.297 11.608 1.00 26.31 298 PHE A CA 1
ATOM 746 C C . PHE A 1 92 ? -2.586 -0.188 10.692 1.00 24.28 298 PHE A C 1
ATOM 747 O O . PHE A 1 92 ? -2.091 -0.493 9.621 1.00 23.56 298 PHE A O 1
ATOM 755 N N . HIS A 1 93 ? -2.664 1.056 11.124 1.00 23.13 299 HIS A N 1
ATOM 756 C CA . HIS A 1 93 ? -2.021 2.157 10.397 1.00 23.09 299 HIS A CA 1
ATOM 757 C C . HIS A 1 93 ? -0.539 1.852 10.052 1.00 22.79 299 HIS A C 1
ATOM 758 O O . HIS A 1 93 ? -0.133 1.949 8.906 1.00 21.93 299 HIS A O 1
ATOM 765 N N . LYS A 1 94 ? 0.226 1.464 11.069 1.00 24.03 300 LYS A N 1
ATOM 766 C CA . LYS A 1 94 ? 1.636 1.080 10.932 1.00 25.58 300 LYS A CA 1
ATOM 767 C C . LYS A 1 94 ? 1.818 -0.071 9.967 1.00 25.11 300 LYS A C 1
ATOM 768 O O . LYS A 1 94 ? 2.698 -0.064 9.118 1.00 23.32 300 LYS A O 1
ATOM 774 N N . LEU A 1 95 ? 0.977 -1.075 10.091 1.00 25.07 301 LEU A N 1
ATOM 775 C CA . LEU A 1 95 ? 1.032 -2.171 9.140 1.00 25.87 301 LEU A CA 1
ATOM 776 C C . LEU A 1 95 ? 0.793 -1.724 7.698 1.00 23.81 301 LEU A C 1
ATOM 777 O O . LEU A 1 95 ? 1.532 -2.131 6.813 1.00 23.34 301 LEU A O 1
ATOM 782 N N . VAL A 1 96 ? -0.236 -0.890 7.468 1.00 22.30 302 VAL A N 1
ATOM 783 C CA . VAL A 1 96 ? -0.554 -0.453 6.130 1.00 21.88 302 VAL A CA 1
ATOM 784 C C . VAL A 1 96 ? 0.622 0.370 5.613 1.00 22.30 302 VAL A C 1
ATOM 785 O O . VAL A 1 96 ? 1.029 0.188 4.459 1.00 22.19 302 VAL A O 1
ATOM 789 N N . GLY A 1 97 ? 1.195 1.229 6.470 1.00 22.27 303 GLY A N 1
ATOM 790 C CA . GLY A 1 97 ? 2.375 2.033 6.071 1.00 22.76 303 GLY A CA 1
ATOM 791 C C . GLY A 1 97 ? 3.640 1.240 5.699 1.00 23.28 303 GLY A C 1
ATOM 792 O O . GLY A 1 97 ? 4.298 1.576 4.734 1.00 23.47 303 GLY A O 1
ATOM 793 N N . GLN A 1 98 ? 3.933 0.151 6.434 1.00 23.88 304 GLN A N 1
ATOM 794 C CA . GLN A 1 98 ? 5.035 -0.731 6.118 1.00 25.48 304 GLN A CA 1
ATOM 795 C C . GLN A 1 98 ? 4.804 -1.517 4.822 1.00 24.80 304 GLN A C 1
ATOM 796 O O . GLN A 1 98 ? 5.713 -1.621 4.000 1.00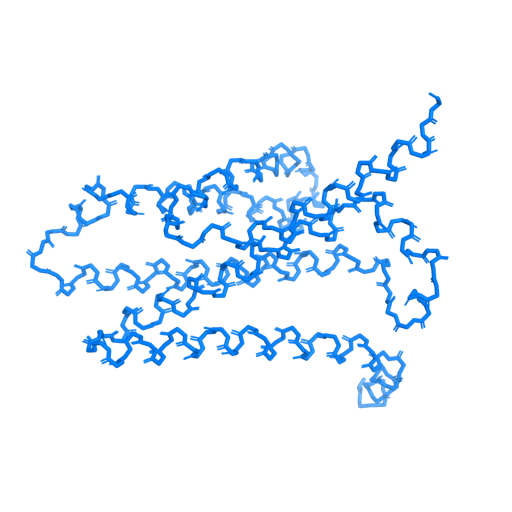 24.27 304 GLN A O 1
ATOM 802 N N . VAL A 1 99 ? 3.578 -1.986 4.622 1.00 23.81 305 VAL A N 1
ATOM 803 C CA . VAL A 1 99 ? 3.220 -2.684 3.418 1.00 24.98 305 VAL A CA 1
ATOM 804 C C . VAL A 1 99 ? 3.375 -1.774 2.196 1.00 24.52 305 VAL A C 1
ATOM 805 O O . VAL A 1 99 ? 3.964 -2.191 1.170 1.00 22.51 305 VAL A O 1
ATOM 809 N N . MET A 1 100 ? 2.923 -0.536 2.356 1.00 24.23 306 MET A N 1
ATOM 810 C CA . MET A 1 100 ? 3.002 0.435 1.292 1.00 25.40 306 MET A CA 1
ATOM 811 C C . MET A 1 100 ? 4.438 0.772 0.981 1.00 24.33 306 MET A C 1
ATOM 812 O O . MET A 1 100 ? 4.733 0.984 -0.167 1.00 23.76 306 MET A O 1
ATOM 817 N N . PHE A 1 101 ? 5.302 0.865 2.003 1.00 23.66 307 PHE A N 1
ATOM 818 C CA . PHE A 1 101 ? 6.691 1.206 1.765 1.00 24.28 307 PHE A CA 1
ATOM 819 C C . PHE A 1 101 ? 7.375 0.063 0.986 1.00 23.95 307 PHE A C 1
ATOM 820 O O . PHE A 1 101 ? 8.057 0.333 0.027 1.00 21.63 307 PHE A O 1
ATOM 828 N N . ALA A 1 102 ? 7.111 -1.200 1.345 1.00 23.67 308 ALA A N 1
ATOM 829 C CA . ALA A 1 102 ? 7.637 -2.342 0.619 1.00 25.03 308 ALA A CA 1
ATOM 830 C C . ALA A 1 102 ? 7.167 -2.330 -0.824 1.00 24.99 308 ALA A C 1
ATOM 831 O O . ALA A 1 102 ? 7.973 -2.433 -1.753 1.00 25.23 308 ALA A O 1
ATOM 833 N N . LEU A 1 103 ? 5.856 -2.135 -1.016 1.00 24.04 309 LEU A N 1
ATOM 834 C CA . LEU A 1 103 ? 5.289 -2.062 -2.341 1.00 23.35 309 LEU A CA 1
ATOM 835 C C . LEU A 1 103 ? 5.836 -0.897 -3.168 1.00 22.97 309 LEU A C 1
ATOM 836 O O . LEU A 1 103 ? 6.045 -1.039 -4.357 1.00 23.38 309 LEU A O 1
ATOM 841 N N . ALA A 1 104 ? 6.025 0.250 -2.550 1.00 23.54 310 ALA A N 1
ATOM 842 C CA . ALA A 1 104 ? 6.651 1.412 -3.216 1.00 23.92 310 ALA A CA 1
ATOM 843 C C . ALA A 1 104 ? 8.080 1.153 -3.701 1.00 25.41 310 ALA A C 1
ATOM 844 O O . ALA A 1 104 ? 8.456 1.610 -4.822 1.00 25.22 310 ALA A O 1
ATOM 846 N N . ILE A 1 105 ? 8.867 0.455 -2.873 1.00 26.25 311 ILE A N 1
ATOM 847 C CA . ILE A 1 105 ? 10.226 0.071 -3.227 1.00 27.21 311 ILE A CA 1
ATOM 848 C C . ILE A 1 105 ? 10.207 -0.873 -4.434 1.00 25.74 311 ILE A C 1
ATOM 849 O O . ILE A 1 105 ? 10.959 -0.659 -5.395 1.00 26.60 311 ILE A O 1
ATOM 854 N N . VAL A 1 106 ? 9.394 -1.911 -4.357 1.00 24.59 312 VAL A N 1
ATOM 855 C CA . VAL A 1 106 ? 9.267 -2.881 -5.464 1.00 24.94 312 VAL A CA 1
ATOM 856 C C . VAL A 1 106 ? 8.784 -2.191 -6.755 1.00 24.28 312 VAL A C 1
ATOM 857 O O . VAL A 1 106 ? 9.341 -2.442 -7.845 1.00 24.16 312 VAL A O 1
ATOM 861 N N . HIS A 1 107 ? 7.759 -1.338 -6.628 1.00 22.98 313 HIS A N 1
ATOM 862 C CA . HIS A 1 107 ? 7.194 -0.585 -7.762 1.00 22.83 313 HIS A CA 1
ATOM 863 C C . HIS A 1 107 ? 8.274 0.270 -8.408 1.00 23.94 313 HIS A C 1
ATOM 864 O O . HIS A 1 107 ? 8.444 0.252 -9.627 1.00 24.30 313 HIS A O 1
ATOM 871 N N . THR A 1 108 ? 9.024 0.977 -7.581 1.00 24.63 314 THR A N 1
ATOM 872 C CA . THR A 1 108 ? 10.120 1.789 -8.057 1.00 26.11 314 THR A CA 1
ATOM 873 C C . THR A 1 108 ? 11.216 0.965 -8.800 1.00 26.79 314 THR A C 1
ATOM 874 O O . THR A 1 108 ? 11.613 1.332 -9.902 1.00 27.86 314 THR A O 1
ATOM 878 N N . GLY A 1 109 ? 11.693 -0.112 -8.178 1.00 27.17 315 GLY A N 1
ATOM 879 C CA . GLY A 1 109 ? 12.676 -0.988 -8.784 1.00 27.97 315 GLY A CA 1
ATOM 880 C C . GLY A 1 109 ? 12.199 -1.580 -10.097 1.00 27.68 315 GLY A C 1
ATOM 881 O O . GLY A 1 109 ? 12.987 -1.656 -11.076 1.00 28.12 315 GLY A O 1
ATOM 882 N N . ALA A 1 110 ? 10.934 -2.013 -10.116 1.00 26.26 316 ALA A N 1
ATOM 883 C CA . ALA A 1 110 ? 10.363 -2.595 -11.333 1.00 26.58 316 ALA A CA 1
ATOM 884 C C . ALA A 1 110 ? 10.240 -1.584 -12.441 1.00 25.99 316 ALA A C 1
ATOM 885 O O . ALA A 1 110 ? 10.583 -1.869 -13.583 1.00 25.67 316 ALA A O 1
ATOM 887 N N . HIS A 1 111 ? 9.777 -0.389 -12.131 1.00 24.88 317 HIS A N 1
ATOM 888 C CA . HIS A 1 111 ? 9.819 0.670 -13.123 1.00 25.50 317 HIS A CA 1
ATOM 889 C C . HIS A 1 111 ? 11.243 1.032 -13.598 1.00 26.91 317 HIS A C 1
ATOM 890 O O . HIS A 1 111 ? 11.426 1.298 -14.797 1.00 27.45 317 HIS A O 1
ATOM 897 N N . PHE A 1 112 ? 12.249 1.024 -12.687 1.00 26.83 318 PHE A N 1
ATOM 898 C CA . PHE A 1 112 ? 13.606 1.292 -13.105 1.00 27.85 318 PHE A CA 1
ATOM 899 C C . PHE A 1 112 ? 14.074 0.219 -14.074 1.00 28.98 318 PHE A C 1
ATOM 900 O O . PHE A 1 112 ? 14.687 0.526 -15.121 1.00 29.50 318 PHE A O 1
ATOM 908 N N . LEU A 1 113 ? 13.768 -1.036 -13.766 1.00 29.93 319 LEU A N 1
ATOM 909 C CA . LEU A 1 113 ? 14.134 -2.167 -14.646 1.00 30.13 319 LEU A CA 1
ATOM 910 C C . LEU A 1 113 ? 13.405 -2.004 -15.990 1.00 31.15 319 LEU A C 1
ATOM 911 O O . LEU A 1 113 ? 14.007 -2.17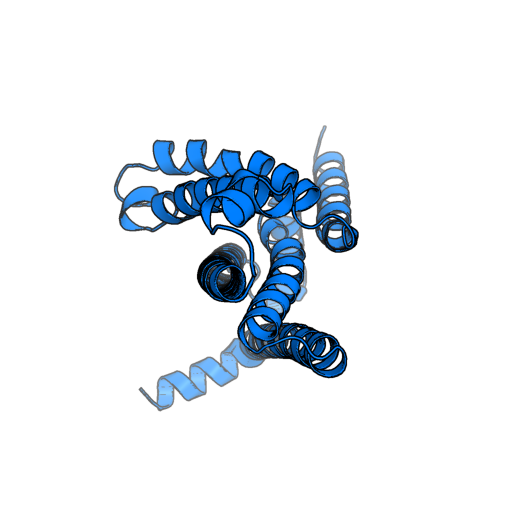4 -17.084 1.00 31.76 319 LEU A O 1
ATOM 916 N N . ASN A 1 114 ? 12.122 -1.641 -15.958 1.00 29.10 320 ASN A N 1
ATOM 917 C CA . ASN A 1 114 ? 11.422 -1.415 -17.208 1.00 29.54 320 ASN A CA 1
ATOM 918 C C . ASN A 1 114 ? 12.031 -0.269 -18.068 1.00 29.66 320 ASN A C 1
ATOM 919 O O . ASN A 1 114 ? 12.119 -0.352 -19.292 1.00 29.49 320 ASN A O 1
ATOM 924 N N . TYR A 1 115 ? 12.515 0.777 -17.416 1.00 31.27 321 TYR A N 1
ATOM 925 C CA . TYR A 1 115 ? 13.205 1.864 -18.116 1.00 31.80 321 TYR A CA 1
ATOM 926 C C . TYR A 1 115 ? 14.423 1.383 -18.917 1.00 33.95 321 TYR A C 1
ATOM 927 O O . TYR A 1 115 ? 14.653 1.888 -20.038 1.00 35.27 321 TYR A O 1
ATOM 936 N N . THR A 1 116 ? 15.138 0.371 -18.420 1.00 33.89 322 THR A N 1
ATOM 937 C CA . THR A 1 116 ? 16.248 -0.215 -19.180 1.00 35.64 322 THR A CA 1
ATOM 938 C C . THR A 1 116 ? 15.838 -0.988 -20.447 1.00 37.80 322 THR A C 1
ATOM 939 O O . THR A 1 116 ? 16.672 -1.178 -21.329 1.00 38.85 322 THR A O 1
ATOM 943 N N . THR A 1 117 ? 14.576 -1.420 -20.536 1.00 37.33 323 THR A N 1
ATOM 944 C CA . THR A 1 117 ? 14.069 -2.119 -21.699 1.00 38.61 323 THR A CA 1
ATOM 945 C C . THR A 1 117 ? 13.534 -1.189 -22.807 1.00 41.00 323 THR A C 1
ATOM 946 O O . THR A 1 117 ? 13.016 -1.693 -23.820 1.00 41.88 323 THR A O 1
ATOM 950 N N . LEU A 1 118 ? 13.618 0.131 -22.611 1.00 40.39 324 LEU A N 1
ATOM 951 C CA . LEU A 1 118 ? 13.051 1.080 -23.552 1.00 43.04 324 LEU A CA 1
ATOM 952 C C . LEU A 1 118 ? 14.213 1.613 -24.403 1.00 45.73 324 LEU A C 1
ATOM 953 O O . LEU A 1 118 ? 15.329 1.698 -23.919 1.00 43.26 324 LEU A O 1
ATOM 958 N N . PRO A 1 119 ? 13.949 1.951 -25.684 1.00 51.11 325 PRO A N 1
ATOM 959 C CA . PRO A 1 119 ? 14.992 2.587 -26.523 1.00 54.27 325 PRO A CA 1
ATOM 960 C C . PRO A 1 119 ? 15.005 4.093 -26.235 1.00 56.11 325 PRO A C 1
ATOM 961 O O . PRO A 1 119 ? 14.706 4.890 -27.127 1.00 60.78 325 PRO A O 1
ATOM 965 N N . ILE A 1 120 ? 15.254 4.465 -24.973 1.00 54.05 326 ILE A N 1
ATOM 966 C CA . ILE A 1 120 ? 15.204 5.860 -24.484 1.00 53.59 326 ILE A CA 1
ATOM 967 C C . ILE A 1 120 ? 16.186 5.860 -23.312 1.00 52.39 326 ILE A C 1
ATOM 968 O O . ILE A 1 120 ? 16.238 4.871 -22.595 1.00 51.48 326 ILE A O 1
ATOM 973 N N . PRO A 1 121 ? 16.980 6.935 -23.121 1.00 50.73 327 PRO A N 1
ATOM 974 C CA . PRO A 1 121 ? 17.930 6.866 -22.021 1.00 48.93 327 PRO A CA 1
ATOM 975 C C . PRO A 1 121 ? 17.223 6.911 -20.674 1.00 45.28 327 PRO A C 1
ATOM 976 O O . PRO A 1 121 ? 16.214 7.598 -20.525 1.00 43.55 327 PRO A O 1
ATOM 980 N N . PHE A 1 122 ? 17.805 6.213 -19.709 1.00 43.42 328 PHE A N 1
ATOM 981 C CA . PHE A 1 122 ? 17.270 6.093 -18.364 1.00 42.18 328 PHE A CA 1
ATOM 982 C C . PHE A 1 122 ? 16.933 7.434 -17.761 1.00 41.80 328 PHE A C 1
ATOM 983 O O . PHE A 1 122 ? 15.806 7.612 -17.232 1.00 40.14 328 PHE A O 1
ATOM 991 N N . ALA A 1 123 ? 17.879 8.372 -17.841 1.00 40.80 329 ALA A N 1
ATOM 992 C CA . ALA A 1 123 ? 17.639 9.708 -17.299 1.00 42.38 329 ALA A CA 1
ATOM 993 C C . ALA A 1 123 ? 16.446 10.435 -17.963 1.00 42.70 329 ALA A C 1
ATOM 994 O O . ALA A 1 123 ? 15.777 11.238 -17.314 1.00 43.28 329 ALA A O 1
ATOM 996 N N . GLN A 1 124 ? 16.188 10.173 -19.239 1.00 42.96 330 GLN A N 1
ATOM 997 C CA . GLN A 1 124 ? 15.019 10.787 -19.899 1.00 44.38 330 GLN A CA 1
ATOM 998 C C . GLN A 1 124 ? 13.691 10.130 -19.411 1.00 42.69 330 GLN A C 1
ATOM 999 O O . GLN A 1 124 ? 12.673 10.802 -19.268 1.00 42.54 330 GLN A O 1
ATOM 1001 N N . SER A 1 125 ? 13.713 8.836 -19.110 1.00 40.68 331 SER A N 1
ATOM 1002 C CA . SER A 1 125 ? 12.512 8.169 -18.576 1.00 39.55 331 SER A CA 1
ATOM 1003 C C . SER A 1 125 ? 12.270 8.671 -17.157 1.00 38.38 331 SER A C 1
ATOM 1004 O O . SER A 1 125 ? 11.175 9.088 -16.836 1.00 38.44 331 SER A O 1
ATOM 1007 N N . LEU A 1 126 ? 13.310 8.709 -16.331 1.00 38.58 332 LEU A N 1
ATOM 1008 C CA . LEU A 1 126 ? 13.126 9.087 -14.928 1.00 38.07 332 LEU A CA 1
ATOM 1009 C C . LEU A 1 126 ? 12.904 10.577 -14.721 1.00 38.75 332 LEU A C 1
ATOM 1010 O O . LEU A 1 126 ? 11.998 10.928 -13.943 1.00 37.96 332 LEU A O 1
ATOM 1015 N N . PHE A 1 127 ? 13.677 11.456 -15.378 1.00 38.36 333 PHE A N 1
ATOM 1016 C CA . PHE A 1 127 ? 13.544 12.897 -15.105 1.00 39.60 333 PHE A CA 1
ATOM 1017 C C . PHE A 1 127 ? 12.915 13.715 -16.251 1.00 39.82 333 PHE A C 1
ATOM 1018 O O . PHE A 1 127 ? 12.760 14.913 -16.126 1.00 40.80 333 PHE A O 1
ATOM 1026 N N . GLY A 1 128 ? 12.522 13.055 -17.327 1.00 38.25 334 GLY A N 1
ATOM 1027 C CA . GLY A 1 128 ? 11.861 13.672 -18.479 1.00 38.59 334 GLY A CA 1
ATOM 1028 C C . GLY A 1 128 ? 10.451 13.196 -18.771 1.00 35.94 334 GLY A C 1
ATOM 1029 O O . GLY A 1 128 ? 9.885 13.575 -19.773 1.00 35.35 334 GLY A O 1
ATOM 1030 N N . THR A 1 129 ? 9.849 12.404 -17.884 1.00 34.50 335 THR A N 1
ATOM 1031 C CA . THR A 1 129 ? 8.397 12.034 -18.001 1.00 32.82 335 THR A CA 1
ATOM 1032 C C . THR A 1 129 ? 7.646 12.514 -16.761 1.00 33.24 335 THR A C 1
ATOM 1033 O O . THR A 1 129 ? 8.279 12.694 -15.693 1.00 32.92 335 THR A O 1
ATOM 1037 N N . LYS A 1 130 ? 6.324 12.735 -16.889 1.00 31.77 336 LYS A N 1
ATOM 1038 C CA . LYS A 1 130 ? 5.512 13.193 -15.800 1.00 31.02 336 LYS A CA 1
ATOM 1039 C C . LYS A 1 130 ? 5.533 12.196 -14.687 1.00 29.22 336 LYS A C 1
ATOM 1040 O O . LYS A 1 130 ? 5.579 12.586 -13.520 1.00 29.44 336 LYS A O 1
ATOM 1046 N N . ALA A 1 131 ? 5.471 10.922 -15.051 1.00 28.47 337 ALA A N 1
ATOM 1047 C CA . ALA A 1 131 ? 5.395 9.850 -14.089 1.00 29.35 337 ALA A CA 1
ATOM 1048 C C . ALA A 1 131 ? 6.686 9.672 -13.337 1.00 29.24 337 ALA A C 1
ATOM 1049 O O . ALA A 1 131 ? 6.644 9.448 -12.113 1.00 30.73 337 ALA A O 1
ATOM 1051 N N . GLY A 1 132 ? 7.812 9.852 -14.027 1.00 28.24 338 GLY A N 1
ATOM 1052 C CA . GLY A 1 132 ? 9.126 9.749 -13.435 1.00 28.24 338 GLY A CA 1
ATOM 1053 C C . GLY A 1 132 ? 9.399 10.834 -12.416 1.00 28.40 338 GLY A C 1
ATOM 1054 O O . GLY A 1 132 ? 9.855 10.576 -11.312 1.00 28.27 338 GLY A O 1
ATOM 1055 N N . ILE A 1 133 ? 9.073 12.046 -12.773 1.00 27.86 339 ILE A N 1
ATOM 1056 C CA . ILE A 1 133 ? 9.313 13.178 -11.922 1.00 29.72 339 ILE A CA 1
ATOM 1057 C C . ILE A 1 133 ? 8.427 13.126 -10.657 1.00 28.72 339 ILE A C 1
ATOM 1058 O O . ILE A 1 133 ? 8.920 13.242 -9.513 1.00 29.08 339 ILE A O 1
ATOM 1063 N N . SER A 1 134 ? 7.123 12.977 -10.870 1.00 26.93 340 SER A N 1
ATOM 1064 C CA . SER A 1 134 ? 6.174 12.898 -9.774 1.00 26.53 340 SER A CA 1
ATOM 1065 C C . SER A 1 134 ? 6.433 11.675 -8.867 1.00 25.47 340 SER A C 1
ATOM 1066 O O . SER A 1 134 ? 6.303 11.773 -7.663 1.00 24.17 340 SER A O 1
ATOM 1069 N N . GLY A 1 135 ? 6.794 10.551 -9.464 1.00 25.14 341 GLY A N 1
ATOM 1070 C CA . GLY A 1 135 ? 7.113 9.340 -8.738 1.00 26.11 341 GLY A CA 1
ATOM 1071 C C . GLY A 1 135 ? 8.346 9.450 -7.849 1.00 26.67 341 GLY A C 1
ATOM 1072 O O . GLY A 1 135 ? 8.358 8.966 -6.724 1.00 24.20 341 GLY A O 1
ATOM 1073 N N . PHE A 1 136 ? 9.389 10.068 -8.387 1.00 28.44 342 PHE A N 1
ATOM 1074 C CA . PHE A 1 136 ? 10.614 10.285 -7.665 1.00 29.82 342 PHE A CA 1
ATOM 1075 C C . PHE A 1 136 ? 10.349 11.186 -6.448 1.00 28.53 342 PHE A C 1
ATOM 1076 O O . PHE A 1 136 ? 10.781 10.908 -5.334 1.00 28.63 342 PHE A O 1
ATOM 1084 N N . LEU A 1 137 ? 9.602 12.247 -6.652 1.00 27.97 343 LEU A N 1
ATOM 1085 C CA . LEU A 1 137 ? 9.263 13.135 -5.566 1.00 28.69 343 LEU A CA 1
ATOM 1086 C C . LEU A 1 137 ? 8.403 12.441 -4.504 1.00 27.58 343 LEU A C 1
ATOM 1087 O O . LEU A 1 137 ? 8.690 12.561 -3.294 1.00 28.41 343 LEU A O 1
ATOM 1092 N N . LEU A 1 138 ? 7.410 11.681 -4.962 1.00 25.77 344 LEU A N 1
ATOM 1093 C CA . LEU A 1 138 ? 6.567 10.931 -4.086 1.00 25.35 344 LEU A CA 1
ATOM 1094 C C . LEU A 1 138 ? 7.398 9.906 -3.277 1.00 25.96 344 LEU A C 1
ATOM 1095 O O . LEU A 1 138 ? 7.187 9.735 -2.054 1.00 26.20 344 LEU A O 1
ATOM 1100 N N . LEU A 1 139 ? 8.376 9.285 -3.942 1.00 25.23 345 LEU A N 1
ATOM 1101 C CA . LEU A 1 139 ? 9.229 8.336 -3.290 1.00 26.29 345 LEU A CA 1
ATOM 1102 C C . LEU A 1 139 ? 10.043 9.010 -2.160 1.00 27.50 345 LEU A C 1
ATOM 1103 O O . LEU A 1 139 ? 10.103 8.457 -1.037 1.00 26.23 345 LEU A O 1
ATOM 1108 N N . LEU A 1 140 ? 10.644 10.173 -2.453 1.00 28.20 346 LEU A N 1
ATOM 1109 C CA . LEU A 1 140 ? 11.413 10.919 -1.461 1.00 29.97 346 LEU A CA 1
ATOM 1110 C C . LEU A 1 140 ? 10.558 11.298 -0.254 1.00 29.77 346 LEU A C 1
ATOM 1111 O O . LEU A 1 140 ? 10.984 11.149 0.877 1.00 28.53 346 LEU A O 1
ATOM 1116 N N . VAL A 1 141 ? 9.360 11.816 -0.503 1.00 29.02 347 VAL A N 1
ATOM 1117 C CA . VAL A 1 141 ? 8.452 12.146 0.578 1.00 28.52 347 VAL A CA 1
ATOM 1118 C C . VAL A 1 141 ? 8.198 10.929 1.471 1.00 27.78 347 VAL A C 1
ATOM 1119 O O . VAL A 1 141 ? 8.310 10.971 2.720 1.00 26.96 347 VAL A O 1
ATOM 1123 N N . PHE A 1 142 ? 7.875 9.842 0.811 1.00 27.05 348 PHE A N 1
ATOM 1124 C CA . PHE A 1 142 ? 7.569 8.628 1.492 1.00 27.34 348 PHE A CA 1
ATOM 1125 C C . PHE A 1 142 ? 8.792 8.103 2.286 1.00 28.08 348 PHE A C 1
ATOM 1126 O O . PHE A 1 142 ? 8.640 7.656 3.407 1.00 28.47 348 PHE A O 1
ATOM 1134 N N . ILE A 1 143 ? 9.984 8.146 1.707 1.00 28.44 349 ILE A N 1
ATOM 1135 C CA . ILE A 1 143 ? 11.184 7.723 2.436 1.00 29.92 349 ILE A CA 1
ATOM 1136 C C . ILE A 1 143 ? 11.341 8.547 3.739 1.00 29.52 349 ILE A C 1
ATOM 1137 O O . ILE A 1 143 ? 11.604 7.978 4.845 1.00 27.11 349 ILE A O 1
ATOM 1142 N N . ILE A 1 144 ? 11.163 9.859 3.605 1.00 28.83 350 ILE A N 1
ATOM 1143 C CA . ILE A 1 144 ? 11.296 10.769 4.765 1.00 31.11 350 ILE A CA 1
ATOM 1144 C C . ILE A 1 144 ? 10.290 10.454 5.877 1.00 29.50 350 ILE A C 1
ATOM 1145 O O . ILE A 1 144 ? 10.675 10.298 7.057 1.00 29.99 350 ILE A O 1
ATOM 1150 N N . MET A 1 145 ? 9.035 10.301 5.503 1.00 27.85 351 MET A N 1
ATOM 1151 C CA . MET A 1 145 ? 7.999 9.903 6.451 1.00 28.05 351 MET A CA 1
ATOM 1152 C C . MET A 1 145 ? 8.296 8.529 7.057 1.00 27.51 351 MET A C 1
ATOM 1153 O O . MET A 1 145 ? 8.184 8.321 8.264 1.00 27.40 351 MET A O 1
ATOM 1158 N N . TRP A 1 146 ? 8.639 7.571 6.220 1.00 27.55 352 TRP A N 1
ATOM 1159 C CA . TRP A 1 146 ? 8.895 6.221 6.704 1.00 26.45 352 TRP A CA 1
ATOM 1160 C C . TRP A 1 146 ? 10.073 6.154 7.710 1.00 26.79 352 TRP A C 1
ATOM 1161 O O . TRP A 1 146 ? 9.972 5.539 8.783 1.00 25.90 352 TRP A O 1
ATOM 1172 N N . VAL A 1 147 ? 11.190 6.718 7.339 1.00 27.50 353 VAL A N 1
ATOM 1173 C CA . VAL A 1 147 ? 12.387 6.656 8.181 1.00 29.01 353 VAL A CA 1
ATOM 1174 C C . VAL A 1 147 ? 12.073 7.290 9.546 1.00 28.46 353 VAL A C 1
ATOM 1175 O O . VAL A 1 147 ? 12.419 6.746 10.582 1.00 27.59 353 VAL A O 1
ATOM 1179 N N . THR A 1 148 ? 11.423 8.444 9.555 1.00 27.44 354 THR A N 1
ATOM 1180 C CA . THR A 1 148 ? 11.278 9.175 10.801 1.00 27.56 354 THR A CA 1
ATOM 1181 C C . THR A 1 148 ? 10.137 8.556 11.648 1.00 26.20 354 THR A C 1
ATOM 1182 O O . THR A 1 148 ? 10.076 8.782 12.872 1.00 26.95 354 THR A O 1
ATOM 1186 N N . ALA A 1 149 ? 9.265 7.749 11.030 1.00 23.31 355 ALA A N 1
ATOM 1187 C CA . ALA A 1 149 ? 8.186 7.123 11.745 1.00 22.64 355 ALA A CA 1
ATOM 1188 C C . ALA A 1 149 ? 8.668 5.858 12.427 1.00 24.02 355 ALA A C 1
ATOM 1189 O O . ALA A 1 149 ? 7.951 5.392 13.289 1.00 23.24 355 ALA A O 1
ATOM 1191 N N . GLN A 1 150 ? 9.869 5.331 12.097 1.00 24.49 356 GLN A N 1
ATOM 1192 C CA . GLN A 1 150 ? 10.341 4.135 12.765 1.00 25.93 356 GLN A CA 1
ATOM 1193 C C . GLN A 1 150 ? 10.614 4.437 14.235 1.00 26.19 356 GLN A C 1
ATOM 1194 O O . GLN A 1 150 ? 11.020 5.557 14.625 1.00 26.86 356 GLN A O 1
ATOM 1200 N N . ALA A 1 151 ? 10.418 3.425 15.060 1.00 26.26 357 ALA A N 1
ATOM 1201 C CA . ALA A 1 151 ? 10.454 3.596 16.475 1.00 27.95 357 ALA A CA 1
ATOM 1202 C C . ALA A 1 151 ? 11.759 4.183 17.039 1.00 27.78 357 ALA A C 1
ATOM 1203 O O . ALA A 1 151 ? 11.704 5.000 17.954 1.00 26.31 357 ALA A O 1
ATOM 1205 N N . PRO A 1 152 ? 12.937 3.799 16.487 1.00 28.89 358 PRO A N 1
ATOM 1206 C CA . PRO A 1 152 ? 14.188 4.422 17.027 1.00 30.42 358 PRO A CA 1
ATOM 1207 C C . PRO A 1 152 ? 14.192 5.959 16.963 1.00 31.69 358 PRO A C 1
ATOM 1208 O O . PRO A 1 152 ? 14.826 6.649 17.818 1.00 34.31 358 PRO A O 1
ATOM 1212 N N . ILE A 1 153 ? 13.472 6.517 15.992 1.00 29.76 359 ILE A N 1
ATOM 1213 C CA . ILE A 1 153 ? 13.390 7.945 15.855 1.00 30.84 359 ILE A CA 1
ATOM 1214 C C . ILE A 1 153 ? 12.167 8.458 16.579 1.00 31.02 359 ILE A C 1
ATOM 1215 O O . ILE A 1 153 ? 12.273 9.296 17.498 1.00 31.88 359 ILE A O 1
ATOM 1220 N N . ARG A 1 154 ? 11.004 7.952 16.198 1.00 29.27 360 ARG A N 1
ATOM 1221 C CA . ARG A 1 154 ? 9.765 8.451 16.746 1.00 29.01 360 ARG A CA 1
ATOM 1222 C C . ARG A 1 154 ? 9.711 8.297 18.283 1.00 28.96 360 ARG A C 1
ATOM 1223 O O . ARG A 1 154 ? 9.282 9.224 19.004 1.00 29.31 360 ARG A O 1
ATOM 1231 N N . LYS A 1 155 ? 10.128 7.136 18.773 1.00 29.69 361 LYS A N 1
ATOM 1232 C CA . LYS A 1 155 ? 10.083 6.848 20.242 1.00 31.21 361 LYS A CA 1
ATOM 1233 C C . LYS A 1 155 ? 11.435 7.020 20.956 1.00 32.33 361 LYS A C 1
ATOM 1234 O O . LYS A 1 155 ? 11.541 6.870 22.182 1.00 32.57 361 LYS A O 1
ATOM 1240 N N . GLY A 1 156 ? 12.474 7.364 20.221 1.00 32.19 362 GLY A N 1
ATOM 1241 C CA . GLY A 1 156 ? 13.804 7.457 20.809 1.00 33.82 362 GLY A CA 1
ATOM 1242 C C . GLY A 1 156 ? 14.279 8.866 21.044 1.00 35.26 362 GLY A C 1
ATOM 1243 O O . GLY A 1 156 ? 15.481 9.090 21.184 1.00 36.63 362 GLY A O 1
ATOM 1244 N N . GLY A 1 157 ? 13.364 9.824 21.073 1.00 35.44 363 GLY A N 1
ATOM 1245 C CA . GLY A 1 157 ? 13.712 11.181 21.466 1.00 36.31 363 GLY A CA 1
ATOM 1246 C C . GLY A 1 157 ? 13.620 12.144 20.307 1.00 36.66 363 GLY A C 1
ATOM 1247 O O . GLY A 1 157 ? 13.915 13.285 20.489 1.00 38.56 363 GLY A O 1
ATOM 1248 N N . LYS A 1 158 ? 13.185 11.724 19.121 1.00 33.74 364 LYS A N 1
ATOM 1249 C CA . LYS A 1 158 ? 13.026 12.673 18.042 1.00 33.61 364 LYS A CA 1
ATOM 1250 C C . LYS A 1 158 ? 11.577 12.706 17.598 1.00 32.05 364 LYS A C 1
ATOM 1251 O O . LYS A 1 158 ? 11.281 12.686 16.381 1.00 29.76 364 LYS A O 1
ATOM 1257 N N . PHE A 1 159 ? 10.669 12.799 18.579 1.00 31.00 365 PHE A N 1
ATOM 1258 C CA . PHE A 1 159 ? 9.254 12.859 18.263 1.00 32.13 365 PHE A CA 1
ATOM 1259 C C . PHE A 1 159 ? 8.915 14.067 17.359 1.00 32.04 365 PHE A C 1
ATOM 1260 O O . PHE A 1 159 ? 8.154 13.950 16.396 1.00 31.03 365 PHE A O 1
ATOM 1268 N N . ALA A 1 160 ? 9.550 15.194 17.623 1.00 33.10 366 ALA A N 1
ATOM 1269 C CA . ALA A 1 160 ? 9.258 16.404 16.899 1.00 34.30 366 ALA A CA 1
ATOM 1270 C C . ALA A 1 160 ? 9.638 16.236 15.439 1.00 34.40 366 ALA A C 1
ATOM 1271 O O . ALA A 1 160 ? 8.912 16.728 14.544 1.00 34.88 366 ALA A O 1
ATOM 1273 N N . LEU A 1 161 ? 10.759 15.550 15.187 1.00 33.27 367 LEU A N 1
ATOM 1274 C CA . LEU A 1 161 ? 11.194 15.323 13.827 1.00 32.92 367 LEU A CA 1
ATOM 1275 C C . LEU A 1 161 ? 10.153 14.413 13.114 1.00 29.88 367 LEU A C 1
ATOM 1276 O O . LEU A 1 161 ? 9.714 14.697 12.005 1.00 29.26 367 LEU A O 1
ATOM 1281 N N . PHE A 1 162 ? 9.779 13.319 13.769 1.00 27.75 368 PHE A N 1
ATOM 1282 C CA . PHE A 1 162 ? 8.706 12.497 13.278 1.00 27.12 368 PHE A CA 1
ATOM 1283 C C . PHE A 1 162 ? 7.456 13.333 12.947 1.00 27.51 368 PHE A C 1
ATOM 1284 O O . PHE A 1 162 ? 6.906 13.199 11.883 1.00 26.56 368 PHE A O 1
ATOM 1292 N N . TYR A 1 163 ? 7.013 14.172 13.868 1.00 29.07 369 TYR A N 1
ATOM 1293 C CA . TYR A 1 163 ? 5.717 14.783 13.760 1.00 31.04 369 TYR A CA 1
ATOM 1294 C C . TYR A 1 163 ? 5.674 15.782 12.590 1.00 32.11 369 TYR A C 1
ATOM 1295 O O . TYR A 1 163 ? 4.740 15.813 11.802 1.00 32.46 369 TYR A O 1
ATOM 1304 N N . ILE A 1 164 ? 6.704 16.595 12.473 1.00 33.89 370 ILE A N 1
ATOM 1305 C CA . ILE A 1 164 ? 6.788 17.545 11.394 1.00 35.70 370 ILE A CA 1
ATOM 1306 C C . ILE A 1 164 ? 6.955 16.837 10.068 1.00 32.51 370 ILE A C 1
ATOM 1307 O O . ILE A 1 164 ? 6.281 17.200 9.135 1.00 30.76 370 ILE A O 1
ATOM 1312 N N . ALA A 1 165 ? 7.824 15.823 9.975 1.00 30.27 371 ALA A N 1
ATOM 1313 C CA . ALA A 1 165 ? 7.934 15.068 8.726 1.00 30.39 371 ALA A CA 1
ATOM 1314 C C . ALA A 1 165 ? 6.609 14.384 8.331 1.00 29.93 371 ALA A C 1
ATOM 1315 O O . ALA A 1 165 ? 6.286 14.285 7.151 1.00 31.09 371 ALA A O 1
ATOM 1317 N N . HIS A 1 166 ? 5.831 13.961 9.317 1.00 27.73 372 HIS A N 1
ATOM 1318 C CA . HIS A 1 166 ? 4.605 13.253 9.078 1.00 28.65 372 HIS A CA 1
ATOM 1319 C C . HIS A 1 166 ? 3.557 14.146 8.569 1.00 30.69 372 HIS A C 1
ATOM 1320 O O . HIS A 1 166 ? 2.635 13.665 7.926 1.00 29.34 372 HIS A O 1
ATOM 1327 N N . MET A 1 167 ? 3.694 15.442 8.798 1.00 34.19 373 MET A N 1
ATOM 1328 C CA . MET A 1 167 ? 2.770 16.416 8.172 1.00 38.09 373 MET A CA 1
ATOM 1329 C C . MET A 1 167 ? 2.943 16.414 6.633 1.00 37.83 373 MET A C 1
ATOM 1330 O O . MET A 1 167 ? 2.104 16.926 5.915 1.00 39.38 373 MET A O 1
ATOM 1335 N N . GLY A 1 168 ? 4.016 15.781 6.126 1.00 36.71 374 GLY A N 1
ATOM 1336 C CA . GLY A 1 168 ? 4.118 15.432 4.746 1.00 33.40 374 GLY A CA 1
ATOM 1337 C C . GLY A 1 168 ? 3.012 14.561 4.188 1.00 33.33 374 GLY A C 1
ATOM 1338 O O . GLY A 1 168 ? 2.927 14.458 2.974 1.00 31.33 374 GLY A O 1
ATOM 1339 N N . TYR A 1 169 ? 2.149 13.923 5.024 1.00 31.23 375 TYR A N 1
ATOM 1340 C CA . TYR A 1 169 ? 1.085 13.118 4.475 1.00 29.30 375 TYR A CA 1
ATOM 1341 C C . TYR A 1 169 ? 0.240 13.949 3.456 1.00 31.01 375 TYR A C 1
ATOM 1342 O O . TYR A 1 169 ? -0.334 13.368 2.476 1.00 29.20 375 TYR A O 1
ATOM 1351 N N . VAL A 1 170 ? 0.148 15.258 3.684 1.00 32.12 376 VAL A N 1
ATOM 1352 C CA . VAL A 1 170 ? -0.632 16.160 2.801 1.00 36.11 376 VAL A CA 1
ATOM 1353 C C . VAL A 1 170 ? 0.018 16.249 1.440 1.00 36.61 376 VAL A C 1
ATOM 1354 O O . VAL A 1 170 ? -0.659 16.177 0.390 1.00 35.46 376 VAL A O 1
ATOM 1358 N N . LEU A 1 171 ? 1.330 16.361 1.465 1.00 36.63 377 LEU A N 1
ATOM 1359 C CA . LEU A 1 171 ? 2.111 16.355 0.247 1.00 37.85 377 LEU A CA 1
ATOM 1360 C C . LEU A 1 171 ? 2.128 14.970 -0.447 1.00 36.02 377 LEU A C 1
ATOM 1361 O O . LEU A 1 171 ? 2.057 14.843 -1.673 1.00 34.20 377 LEU A O 1
ATOM 1366 N N . TRP A 1 172 ? 2.137 13.926 0.356 1.00 33.51 378 TRP A N 1
ATOM 1367 C CA . TRP A 1 172 ? 2.034 12.589 -0.129 1.00 33.34 378 TRP A CA 1
ATOM 1368 C C . TRP A 1 172 ? 0.744 12.386 -0.937 1.00 32.04 378 TRP A C 1
ATOM 1369 O O . TRP A 1 172 ? 0.768 11.838 -2.061 1.00 31.14 378 TRP A O 1
ATOM 1380 N N . PHE A 1 173 ? -0.372 12.821 -0.388 1.00 31.71 379 PHE A N 1
ATOM 1381 C CA . PHE A 1 173 ? -1.628 12.659 -1.063 1.00 34.16 379 PHE A CA 1
ATOM 1382 C C . PHE A 1 173 ? -1.724 13.515 -2.330 1.00 33.07 379 PHE A C 1
ATOM 1383 O O . PHE A 1 173 ? -2.238 13.048 -3.321 1.00 32.74 379 PHE A O 1
ATOM 1391 N N . ALA A 1 174 ? -1.157 14.703 -2.300 1.00 32.82 380 ALA A N 1
ATOM 1392 C CA . ALA A 1 174 ? -1.189 15.589 -3.474 1.00 34.23 380 ALA A CA 1
ATOM 1393 C C . ALA A 1 174 ? -0.442 14.929 -4.610 1.00 32.14 380 ALA A C 1
ATOM 1394 O O . ALA A 1 174 ? -0.918 14.879 -5.743 1.00 34.18 380 ALA A O 1
ATOM 1396 N N . LEU A 1 175 ? 0.713 14.403 -4.289 1.00 30.09 381 LEU A N 1
ATOM 1397 C CA . LEU A 1 175 ? 1.596 13.811 -5.305 1.00 30.22 381 LEU A CA 1
ATOM 1398 C C . LEU A 1 175 ? 1.036 12.528 -5.853 1.00 27.62 381 LEU A C 1
ATOM 1399 O O . LEU A 1 175 ? 1.106 12.327 -7.013 1.00 28.31 381 LEU A O 1
ATOM 1404 N N . ALA A 1 176 ? 0.451 11.701 -5.006 1.00 26.76 382 ALA A N 1
ATOM 1405 C CA . ALA A 1 176 ? -0.201 10.474 -5.426 1.00 26.37 382 ALA A CA 1
ATOM 1406 C C . ALA A 1 176 ? -1.304 10.792 -6.402 1.00 26.64 382 ALA A C 1
ATOM 1407 O O . ALA A 1 176 ? -1.425 10.144 -7.402 1.00 27.12 382 ALA A O 1
ATOM 1409 N N . LEU A 1 177 ? -2.113 11.793 -6.120 1.00 28.13 383 LEU A N 1
ATOM 1410 C CA . LEU A 1 177 ? -3.166 12.213 -7.065 1.00 31.09 383 LEU A CA 1
ATOM 1411 C C . LEU A 1 177 ? -2.633 12.729 -8.403 1.00 31.55 383 LEU A C 1
ATOM 1412 O O . LEU A 1 177 ? -3.235 12.503 -9.417 1.00 31.44 383 LEU A O 1
ATOM 1417 N N . ILE A 1 178 ? -1.494 13.389 -8.389 1.00 30.58 384 ILE A N 1
ATOM 1418 C CA . ILE A 1 178 ? -0.815 13.862 -9.593 1.00 32.76 384 ILE A CA 1
ATOM 1419 C C . ILE A 1 178 ? -0.107 12.717 -10.349 1.00 30.31 384 ILE A C 1
ATOM 1420 O O . ILE A 1 178 ? -0.006 12.739 -11.544 1.00 28.54 384 ILE A O 1
ATOM 1425 N N . HIS A 1 179 ? 0.424 11.754 -9.600 1.00 28.05 385 HIS A N 1
ATOM 1426 C CA . HIS A 1 179 ? 1.272 10.678 -10.118 1.00 27.42 385 HIS A CA 1
ATOM 1427 C C . HIS A 1 179 ? 0.466 9.551 -10.783 1.00 29.37 385 HIS A C 1
ATOM 1428 O O . HIS A 1 179 ? 0.894 9.050 -11.823 1.00 28.82 385 HIS A O 1
ATOM 1435 N N . GLY A 1 180 ? -0.578 9.078 -10.098 1.00 30.25 386 GLY A N 1
ATOM 1436 C CA . GLY A 1 180 ? -1.508 8.061 -10.619 1.00 36.60 386 GLY A CA 1
ATOM 1437 C C . GLY A 1 180 ? -2.668 8.801 -11.296 1.00 41.49 386 GLY A C 1
ATOM 1438 O O . GLY A 1 180 ? -3.585 9.137 -10.626 1.00 45.06 386 GLY A O 1
ATOM 1439 N N . PRO A 1 181 ? -2.562 9.142 -12.588 1.00 63.32 387 PRO A N 1
ATOM 1440 C CA . PRO A 1 181 ? -3.443 10.197 -13.095 1.00 70.32 387 PRO A CA 1
ATOM 1441 C C . PRO A 1 181 ? -4.844 9.686 -13.487 1.00 75.32 387 PRO A C 1
ATOM 1442 O O . PRO A 1 181 ? -5.833 10.403 -13.236 1.00 83.73 387 PRO A O 1
ATOM 1446 N N . VAL A 1 182 ? -4.937 8.470 -14.056 1.00 70.61 388 VAL A N 1
ATOM 1447 C CA . VAL A 1 182 ? -6.223 7.929 -14.529 1.00 68.32 388 VAL A CA 1
ATOM 1448 C C . VAL A 1 182 ? -7.167 7.491 -13.364 1.00 62.54 388 VAL A C 1
ATOM 1449 O O . VAL A 1 182 ? -8.341 7.919 -13.378 1.00 62.44 388 VAL A O 1
ATOM 1453 N N . PHE A 1 183 ? -6.677 6.727 -12.358 1.00 54.58 389 PHE A N 1
ATOM 1454 C CA . PHE A 1 183 ? -7.549 6.146 -11.330 1.00 47.53 389 PHE A CA 1
ATOM 1455 C C . PHE A 1 183 ? -7.444 6.917 -10.002 1.00 46.66 389 PHE A C 1
ATOM 1456 O O . PHE A 1 183 ? -6.660 6.591 -9.171 1.00 42.51 389 PHE A O 1
ATOM 1458 N N . TRP A 1 184 ? -8.273 7.962 -9.844 1.00 50.10 390 TRP A N 1
ATOM 1459 C CA . TRP A 1 184 ? -8.355 8.868 -8.613 1.00 49.42 390 TRP A CA 1
ATOM 1460 C C . TRP A 1 184 ? -9.469 8.411 -7.643 1.00 47.05 390 TRP A C 1
ATOM 1461 O O . TRP A 1 184 ? -9.682 9.025 -6.598 1.00 46.18 390 TRP A O 1
ATOM 1472 N N . GLN A 1 185 ? -10.199 7.360 -8.013 1.00 45.55 391 GLN A N 1
ATOM 1473 C CA . GLN A 1 185 ? -11.340 6.937 -7.235 1.00 45.56 391 GLN A CA 1
ATOM 1474 C C . GLN A 1 185 ? -11.052 6.361 -5.856 1.00 43.44 391 GLN A C 1
ATOM 1475 O O . GLN A 1 185 ? -11.942 6.418 -4.943 1.00 42.47 391 GLN A O 1
ATOM 1481 N N . TRP A 1 186 ? -9.863 5.788 -5.704 1.00 37.32 392 TRP A N 1
ATOM 1482 C CA . TRP A 1 186 ? -9.369 5.333 -4.412 1.00 36.54 392 TRP A CA 1
ATOM 1483 C C . TRP A 1 186 ? -9.596 6.348 -3.267 1.00 34.64 392 TRP A C 1
ATOM 1484 O O . TRP A 1 186 ? -9.845 5.958 -2.105 1.00 34.03 392 TRP A O 1
ATOM 1495 N N . VAL A 1 187 ? -9.496 7.645 -3.537 1.00 35.47 393 VAL A N 1
ATOM 1496 C CA . VAL A 1 187 ? -9.558 8.638 -2.456 1.00 38.32 393 VAL A CA 1
ATOM 1497 C C . VAL A 1 187 ? -11.020 8.804 -1.910 1.00 38.73 393 VAL A C 1
ATOM 1498 O O . VAL A 1 187 ? -11.226 9.430 -0.901 1.00 39.12 393 VAL A O 1
ATOM 1502 N N . LEU A 1 188 ? -12.008 8.217 -2.553 1.00 39.75 394 LEU A N 1
ATOM 1503 C CA . LEU A 1 188 ? -13.380 8.304 -2.071 1.00 41.85 394 LEU A CA 1
ATOM 1504 C C . LEU A 1 188 ? -13.554 7.674 -0.707 1.00 39.95 394 LEU A C 1
ATOM 1505 O O . LEU A 1 188 ? -14.358 8.167 0.081 1.00 37.46 394 LEU A O 1
ATOM 1510 N N . LEU A 1 189 ? -12.813 6.589 -0.424 1.00 37.25 395 LEU A N 1
ATOM 1511 C CA . LEU A 1 189 ? -12.893 5.975 0.875 1.00 36.52 395 LEU A CA 1
ATOM 1512 C C . LEU A 1 189 ? -12.466 6.944 1.996 1.00 34.95 395 LEU A C 1
ATOM 1513 O O . LEU A 1 189 ? -13.258 7.209 2.872 1.00 34.29 395 LEU A O 1
ATOM 1518 N N . PRO A 1 190 ? -11.230 7.515 1.948 1.00 33.16 396 PRO A N 1
ATOM 1519 C CA . PRO A 1 190 ? -10.848 8.524 2.959 1.00 32.46 396 PRO A CA 1
ATOM 1520 C C . PRO A 1 190 ? -11.739 9.788 2.930 1.00 33.05 396 PRO A C 1
ATOM 1521 O O . PRO A 1 190 ? -11.995 10.381 3.980 1.00 31.51 396 PRO A O 1
ATOM 1525 N N . VAL A 1 191 ? -12.181 10.210 1.751 1.00 32.98 397 VAL A N 1
ATOM 1526 C CA . VAL A 1 191 ? -13.081 11.346 1.705 1.00 35.20 397 VAL A CA 1
ATOM 1527 C C . VAL A 1 191 ? -14.363 11.043 2.535 1.00 34.46 397 VAL A C 1
ATOM 1528 O O . VAL A 1 191 ? -14.782 11.856 3.399 1.00 34.96 397 VAL A O 1
ATOM 1532 N N . VAL A 1 192 ? -14.950 9.875 2.339 1.00 33.52 398 VAL A N 1
ATOM 1533 C CA . VAL A 1 192 ? -16.080 9.514 3.170 1.00 35.33 398 VAL A CA 1
ATOM 1534 C C . VAL A 1 192 ? -15.722 9.449 4.656 1.00 34.51 398 VAL A C 1
ATOM 1535 O O . VAL A 1 192 ? -16.474 9.925 5.498 1.00 32.17 398 VAL A O 1
ATOM 1539 N N . GLY A 1 193 ? -14.589 8.830 4.970 1.00 33.59 399 GLY A N 1
ATOM 1540 C CA . GLY A 1 193 ? -14.110 8.786 6.336 1.00 33.06 399 GLY A CA 1
ATOM 1541 C C . GLY A 1 193 ? -14.010 10.174 6.955 1.00 32.50 399 GLY A C 1
ATOM 1542 O O . GLY A 1 193 ? -14.471 10.357 8.084 1.00 30.86 399 GLY A O 1
ATOM 1543 N N . PHE A 1 194 ? -13.439 11.128 6.210 1.00 32.70 400 PHE A N 1
ATOM 1544 C CA . PHE A 1 194 ? -13.228 12.472 6.674 1.00 35.04 400 PHE A CA 1
ATOM 1545 C C . PHE A 1 194 ? -14.555 13.258 6.893 1.00 35.03 400 PHE A C 1
ATOM 1546 O O . PHE A 1 194 ? -14.671 14.018 7.853 1.00 34.21 400 PHE A O 1
ATOM 1554 N N . ILE A 1 195 ? -15.562 13.015 6.054 1.00 32.37 401 ILE A N 1
ATOM 1555 C CA . ILE A 1 195 ? -16.875 13.556 6.274 1.00 33.38 401 ILE A CA 1
ATOM 1556 C C . ILE A 1 195 ? -17.470 13.010 7.589 1.00 33.24 401 ILE A C 1
ATOM 1557 O O . ILE A 1 195 ? -17.998 13.781 8.371 1.00 32.94 401 ILE A O 1
ATOM 1562 N N . ILE A 1 196 ? -17.326 11.705 7.854 1.00 32.97 402 ILE A N 1
ATOM 1563 C CA . ILE A 1 196 ? -17.805 11.139 9.109 1.00 35.34 402 ILE A CA 1
ATOM 1564 C C . ILE A 1 196 ? -17.076 11.778 10.299 1.00 35.30 402 ILE A C 1
ATOM 1565 O O . ILE A 1 196 ? -17.675 12.088 11.322 1.00 34.54 402 ILE A O 1
ATOM 1570 N N . GLU A 1 197 ? -15.777 12.000 10.157 1.00 34.06 403 GLU A N 1
ATOM 1571 C CA . GLU A 1 197 ? -15.002 12.615 11.222 1.00 34.60 403 GLU A CA 1
ATOM 1572 C C . GLU A 1 197 ? -15.481 14.056 11.516 1.00 32.82 403 GLU A C 1
ATOM 1573 O O . GLU A 1 197 ? -15.582 14.471 12.667 1.00 30.89 403 GLU A O 1
ATOM 1579 N N . LEU A 1 198 ? -15.736 14.816 10.456 1.00 32.58 404 LEU A N 1
ATOM 1580 C CA . LEU A 1 198 ? -16.271 16.167 10.596 1.00 33.75 404 LEU A CA 1
ATOM 1581 C C . LEU A 1 198 ? -17.668 16.198 11.286 1.00 32.36 404 LEU A C 1
ATOM 1582 O O . LEU A 1 198 ? -17.937 17.034 12.118 1.00 32.28 404 LEU A O 1
ATOM 1587 N N . VAL A 1 199 ? -18.530 15.269 10.923 1.00 31.59 405 VAL A N 1
ATOM 1588 C CA . VAL A 1 199 ? -19.839 15.162 11.520 1.00 31.90 405 VAL A CA 1
ATOM 1589 C C . VAL A 1 199 ? -19.686 14.877 13.012 1.00 32.32 405 VAL A C 1
ATOM 1590 O O . VAL A 1 199 ? -20.392 15.478 13.824 1.00 31.99 405 VAL A O 1
ATOM 1594 N N . ILE A 1 200 ? -18.767 13.980 13.357 1.00 31.40 406 ILE A N 1
ATOM 1595 C CA . ILE A 1 200 ? -18.510 13.622 14.734 1.00 33.74 406 ILE A CA 1
ATOM 1596 C C . ILE A 1 200 ? -17.907 14.788 15.493 1.00 33.45 406 ILE A C 1
ATOM 1597 O O . ILE A 1 200 ? -18.333 15.061 16.621 1.00 34.09 406 ILE A O 1
ATOM 1602 N N . ARG A 1 201 ? -16.989 15.523 14.887 1.00 32.20 407 ARG A N 1
ATOM 1603 C CA . ARG A 1 201 ? -16.412 16.667 15.567 1.00 33.05 407 ARG A CA 1
ATOM 1604 C C . ARG A 1 201 ? -17.511 17.719 15.782 1.00 33.23 407 ARG A C 1
ATOM 1605 O O . ARG A 1 201 ? -17.615 18.325 16.865 1.00 32.53 407 ARG A O 1
ATOM 1613 N N . TRP A 1 202 ? -18.322 17.938 14.740 1.00 30.61 408 TRP A N 1
ATOM 1614 C CA . TRP A 1 202 ? -19.408 18.913 14.855 1.00 31.43 408 TRP A CA 1
ATOM 1615 C C . TRP A 1 202 ? -20.379 18.565 16.016 1.00 32.47 408 TRP A C 1
ATOM 1616 O O . TRP A 1 202 ? -20.747 19.450 16.818 1.00 32.77 408 TRP A O 1
ATOM 1627 N N . LYS A 1 203 ? -20.810 17.313 16.076 1.00 35.15 409 LYS A N 1
ATOM 1628 C CA . LYS A 1 203 ? -21.722 16.827 17.133 1.00 39.40 409 LYS A CA 1
ATOM 1629 C C . LYS A 1 203 ? -21.197 17.040 18.536 1.00 39.17 409 LYS A C 1
ATOM 1630 O O . LYS A 1 203 ? -21.937 17.427 19.415 1.00 39.69 409 LYS A O 1
ATOM 1636 N N . ALA A 1 204 ? -19.902 16.844 18.718 1.00 38.54 410 ALA A N 1
ATOM 1637 C CA . ALA A 1 204 ? -19.264 17.064 20.009 1.00 38.80 410 ALA A CA 1
ATOM 1638 C C . ALA A 1 204 ? -18.936 18.512 20.294 1.00 39.68 410 ALA A C 1
ATOM 1639 O O . ALA A 1 204 ? -18.589 18.813 21.414 1.00 39.34 410 ALA A O 1
ATOM 1641 N N . ALA A 1 205 ? -18.987 19.404 19.287 1.00 38.20 411 ALA A N 1
ATOM 1642 C CA . ALA A 1 205 ? -18.566 20.774 19.455 1.00 38.17 411 ALA A CA 1
ATOM 1643 C C . ALA A 1 205 ? -19.671 21.566 20.167 1.00 38.96 411 ALA A C 1
ATOM 1644 O O . ALA A 1 205 ? -20.823 21.135 20.211 1.00 39.87 411 ALA A O 1
ATOM 1646 N N . GLU A 1 206 ? -19.322 22.752 20.629 1.00 41.08 412 GLU A N 1
ATOM 1647 C CA . GLU A 1 206 ? -20.240 23.649 21.345 1.00 44.09 412 GLU A CA 1
ATOM 1648 C C . GLU A 1 206 ? -21.192 24.426 20.375 1.00 47.19 412 GLU A C 1
ATOM 1649 O O . GLU A 1 206 ? -20.738 25.135 19.420 1.00 44.57 412 GLU A O 1
#

Solvent-accessible surface area: 12988 Å² total; per-residue (Å²): 83,77,74,131,99,132,130,73,87,137,104,38,162,34,40,61,50,80,56,57,104,20,81,122,40,20,119,116,88,51,94,48,10,20,105,113,36,98,93,118,70,24,60,113,74,26,20,54,0,112,0,1,18,27,2,30,50,30,0,0,9,35,19,44,32,10,78,19,151,60,31,24,73,134,34,101,162,40,100,84,35,118,143,32,47,21,102,62,24,76,86,34,30,73,66,0,17,79,42,4,27,57,28,11,82,73,32,26,29,6,46,67,89,20,28,97,68,71,127,79,96,81,64,42,4,15,110,57,59,189,53,3,80,8,16,66,82,24,25,75,21,22,61,99,19,71,63,10,23,45,46,111,41,41,148,57,70,125,116,68,85,27,118,124,18,39,88,17,88,97,94,23,25,42,19,12,71,114,42,28,103,134,55,122,90,31,20,93,85,10,74,80,4,112,94,64,9,87,67,29,99,190,151,82,66,157

Nearest PDB structures (foldseek):
  5o0t-assembly1_A  TM=1.005E+00  e=3.186E-27  Cylindrospermum stagnale PCC 7417
  8u85-assembly1_C  TM=9.259E-01  e=7.657E-11  Homo sapiens
  8u87-assembly1_A  TM=9.222E-01  e=2.264E-09  Homo sapiens
  8u7y-assembly1_A  TM=9.025E-01  e=2.162E-09  Homo sapiens
  6wxv-assembly1_A  TM=8.662E-01  e=1.320E-08  Mus musculus

Sequence (206 aa):
GSAYIKYYIENNWVKIAFLALYVFVNMFFFMSAVEKYESQGANLYVQIARGCGATLNLNGALILIPMLRHFMTWLRKTTINNYIPIDESIEFHKLVGQVMFALAIVHTGAHFLNYTTLPIPFAQSLFGTKAGISGFLLLLVFIIMWVTAQAPIRKGGKFALFYIAHMGYVLWFALALIHGPVFWQWVLLPVVGFIIELVIRWKAAE